Protein AF-A0A846WM26-F1 (afdb_monomer)

pLDDT: mean 88.82, std 15.79, range [27.58, 98.56]

Mean predicted aligned error: 6.06 Å

Radius of gyration: 17.39 Å; Cα contacts (8 Å, |Δi|>4): 386; chains: 1; bounding box: 52×31×55 Å

Structure (mmCIF, N/CA/C/O backbone):
data_AF-A0A846WM26-F1
#
_entry.id   AF-A0A846WM26-F1
#
loop_
_atom_site.group_PDB
_atom_site.id
_atom_site.type_symbol
_atom_site.label_atom_id
_atom_site.label_alt_id
_atom_site.label_comp_id
_atom_site.label_asym_id
_atom_site.label_entity_id
_atom_site.label_seq_id
_atom_site.pdbx_PDB_ins_code
_atom_site.Cartn_x
_atom_site.Cartn_y
_atom_site.Cartn_z
_atom_site.occupancy
_atom_site.B_iso_or_equiv
_atom_site.auth_seq_id
_atom_site.auth_comp_id
_atom_site.auth_asym_id
_atom_site.auth_atom_id
_atom_site.pdbx_PDB_model_num
ATOM 1 N N . MET A 1 1 ? -34.617 -12.279 -17.296 1.00 34.56 1 MET A N 1
ATOM 2 C CA . MET A 1 1 ? -33.389 -11.476 -17.121 1.00 34.56 1 MET A CA 1
ATOM 3 C C . MET A 1 1 ? -33.528 -10.726 -15.814 1.00 34.56 1 MET A C 1
ATOM 5 O O . MET A 1 1 ? -34.292 -9.775 -15.757 1.00 34.56 1 MET A O 1
ATOM 9 N N . VAL A 1 2 ? -32.910 -11.229 -14.747 1.00 28.08 2 VAL A N 1
ATOM 10 C CA . VAL A 1 2 ? -32.920 -10.557 -13.444 1.00 28.08 2 VAL A CA 1
ATOM 11 C C . VAL A 1 2 ? -31.657 -9.713 -13.385 1.00 28.08 2 VAL A C 1
ATOM 13 O O . VAL A 1 2 ? -30.551 -10.239 -13.462 1.00 28.08 2 VAL A O 1
ATOM 16 N N . ASN A 1 3 ? -31.856 -8.401 -13.355 1.00 35.12 3 ASN A N 1
ATOM 17 C CA . ASN A 1 3 ? -30.818 -7.406 -13.160 1.00 35.12 3 ASN A CA 1
ATOM 18 C C . ASN A 1 3 ? -30.493 -7.384 -11.658 1.00 35.12 3 ASN A C 1
ATOM 20 O O . ASN A 1 3 ? -31.300 -6.894 -10.869 1.00 35.12 3 ASN A O 1
ATOM 24 N N . CYS A 1 4 ? -29.370 -7.978 -11.255 1.00 29.06 4 CYS A N 1
ATOM 25 C CA . CYS A 1 4 ? -28.887 -7.888 -9.880 1.00 29.06 4 CYS A CA 1
ATOM 26 C C . CYS A 1 4 ? -28.028 -6.631 -9.757 1.00 29.06 4 CYS A C 1
ATOM 28 O O . CYS A 1 4 ? -26.892 -6.589 -10.227 1.00 29.06 4 CYS A O 1
ATOM 30 N N . GLY A 1 5 ? -28.612 -5.599 -9.145 1.00 32.34 5 GLY A N 1
ATOM 31 C CA . GLY A 1 5 ? -27.887 -4.426 -8.683 1.00 32.34 5 GLY A CA 1
ATOM 32 C C . GLY A 1 5 ? -26.794 -4.804 -7.684 1.00 32.34 5 GLY A C 1
ATOM 33 O O . GLY A 1 5 ? -26.874 -5.844 -7.033 1.00 32.34 5 GLY A O 1
ATOM 34 N N . HIS A 1 6 ? -25.789 -3.931 -7.602 1.00 42.94 6 HIS A N 1
ATOM 35 C CA . HIS A 1 6 ? -24.692 -3.906 -6.633 1.00 42.94 6 HIS A CA 1
ATOM 36 C C . HIS A 1 6 ? -25.183 -4.137 -5.191 1.00 42.94 6 HIS A C 1
ATOM 38 O O . HIS A 1 6 ? -25.412 -3.199 -4.429 1.00 42.94 6 HIS A O 1
ATOM 44 N N . ALA A 1 7 ? -25.346 -5.399 -4.811 1.00 33.66 7 ALA A N 1
ATOM 45 C CA . ALA A 1 7 ? -25.417 -5.811 -3.426 1.00 33.66 7 ALA A CA 1
ATOM 46 C C . ALA A 1 7 ? -23.979 -6.065 -2.979 1.00 33.66 7 ALA A C 1
ATOM 48 O O . ALA A 1 7 ? -23.325 -6.987 -3.459 1.00 33.66 7 ALA A O 1
ATOM 49 N N . CYS A 1 8 ? -23.499 -5.189 -2.101 1.00 31.92 8 CYS A N 1
ATOM 50 C CA . CYS A 1 8 ? -22.248 -5.316 -1.373 1.00 31.92 8 CYS A CA 1
ATOM 51 C C . CYS A 1 8 ? -22.164 -6.724 -0.757 1.00 31.92 8 CYS A C 1
ATOM 53 O O . CYS A 1 8 ? -22.947 -7.059 0.135 1.00 31.92 8 CYS A O 1
ATOM 55 N N . CYS A 1 9 ? -21.267 -7.563 -1.273 1.00 27.58 9 CYS A N 1
ATOM 56 C CA . CYS A 1 9 ? -20.913 -8.828 -0.645 1.00 27.58 9 CYS A CA 1
ATOM 57 C C . CYS A 1 9 ? -20.106 -8.500 0.622 1.00 27.58 9 CYS A C 1
ATOM 59 O O . CYS A 1 9 ? -19.028 -7.916 0.504 1.00 27.58 9 CYS A O 1
ATOM 61 N N . PRO A 1 10 ? -20.576 -8.844 1.834 1.00 33.75 10 PRO A N 1
ATOM 62 C CA . PRO A 1 10 ? -19.769 -8.673 3.033 1.00 33.75 10 PRO A CA 1
ATOM 63 C C . PRO A 1 10 ? -18.613 -9.682 2.980 1.00 33.75 10 PRO A C 1
ATOM 65 O O . PRO A 1 10 ? -18.834 -10.875 3.174 1.00 33.75 10 PRO A O 1
ATOM 68 N N . GLY A 1 11 ? -17.401 -9.216 2.663 1.00 43.31 11 GLY A N 1
ATOM 69 C CA . GLY A 1 11 ? -16.185 -10.043 2.690 1.00 43.31 11 GLY A CA 1
ATOM 70 C C . GLY A 1 11 ? -15.154 -9.778 1.590 1.00 43.31 11 GLY A C 1
ATOM 71 O O . GLY A 1 11 ? -14.054 -10.315 1.667 1.00 43.31 11 GLY A O 1
ATOM 72 N N . GLU A 1 12 ? -15.445 -8.956 0.579 1.00 45.66 12 GLU A N 1
ATOM 73 C CA . GLU A 1 12 ? -14.397 -8.479 -0.334 1.00 45.66 12 GLU A CA 1
ATOM 74 C C . GLU A 1 12 ? -13.862 -7.140 0.179 1.00 45.66 12 GLU A C 1
ATOM 76 O O . GLU A 1 12 ? -14.632 -6.224 0.467 1.00 45.66 12 GLU A O 1
ATOM 81 N N . ALA A 1 13 ? -12.540 -7.021 0.322 1.00 57.19 13 ALA A N 1
ATOM 82 C CA . ALA A 1 13 ? -11.915 -5.716 0.480 1.00 57.19 13 ALA A CA 1
ATOM 83 C C . ALA A 1 13 ? -12.335 -4.849 -0.713 1.00 57.19 13 ALA A C 1
ATOM 85 O O . ALA A 1 13 ? -12.033 -5.183 -1.862 1.00 57.19 13 ALA A O 1
ATOM 86 N N . GLU A 1 14 ? -13.046 -3.753 -0.452 1.00 75.38 14 GLU A N 1
ATOM 87 C CA . GLU A 1 14 ? -13.405 -2.810 -1.504 1.00 75.38 14 GLU A CA 1
ATOM 88 C C . GLU A 1 14 ? -12.106 -2.189 -2.017 1.00 75.38 14 GLU A C 1
ATOM 90 O O . GLU A 1 14 ? -11.404 -1.484 -1.289 1.00 75.38 14 GLU A O 1
ATOM 95 N N . SER A 1 15 ? -11.732 -2.527 -3.248 1.00 85.62 15 SER A N 1
ATOM 96 C CA . SER A 1 15 ? -10.510 -2.035 -3.868 1.00 85.62 15 SER A CA 1
ATOM 97 C C . SER A 1 15 ? -10.793 -1.516 -5.266 1.00 85.62 15 SER A C 1
ATOM 99 O O . SER A 1 15 ? -11.546 -2.108 -6.037 1.00 85.62 15 SER A O 1
ATOM 101 N N . ALA A 1 16 ? -10.170 -0.389 -5.581 1.00 92.81 16 ALA A N 1
ATOM 102 C CA . ALA A 1 16 ? -10.212 0.240 -6.885 1.00 92.81 16 ALA A CA 1
ATOM 103 C C . ALA A 1 16 ? -8.770 0.500 -7.314 1.00 92.81 16 ALA A C 1
ATOM 105 O O . ALA A 1 16 ? -8.127 1.430 -6.831 1.00 92.81 16 ALA A O 1
ATOM 106 N N . LEU A 1 17 ? -8.243 -0.356 -8.186 1.00 94.38 17 LEU A N 1
ATOM 107 C CA . LEU A 1 17 ? -6.946 -0.128 -8.815 1.00 94.38 17 LEU A CA 1
ATOM 108 C C . LEU A 1 17 ? -7.104 0.943 -9.891 1.00 94.38 17 LEU A C 1
ATOM 110 O O . LEU A 1 17 ? -8.002 0.856 -10.728 1.00 94.38 17 LEU A O 1
ATOM 114 N N . THR A 1 18 ? -6.218 1.930 -9.871 1.00 95.44 18 THR A N 1
ATOM 115 C CA . THR A 1 18 ? -6.140 2.947 -10.916 1.00 95.44 18 THR A CA 1
ATOM 116 C C . THR A 1 18 ? -5.054 2.525 -11.889 1.00 95.44 18 THR A C 1
ATOM 118 O O . THR A 1 18 ? -3.895 2.357 -11.500 1.00 95.44 18 THR A O 1
ATOM 121 N N . THR A 1 19 ? -5.421 2.358 -13.154 1.00 94.12 19 THR A N 1
ATOM 122 C CA . THR A 1 19 ? -4.522 1.906 -14.216 1.00 94.12 19 THR A CA 1
ATOM 123 C C . THR A 1 19 ? -4.421 2.929 -15.342 1.00 94.12 19 THR A C 1
ATOM 125 O O . THR A 1 19 ? -5.262 3.816 -15.495 1.00 94.12 19 THR A O 1
ATOM 128 N N . ALA A 1 20 ? -3.360 2.809 -16.131 1.00 92.25 20 ALA A N 1
ATOM 129 C CA . ALA A 1 20 ? -3.168 3.527 -17.381 1.00 92.25 20 ALA A CA 1
ATOM 130 C C . ALA A 1 20 ? -2.500 2.600 -18.404 1.00 92.25 20 ALA A C 1
ATOM 132 O O . ALA A 1 20 ? -1.970 1.551 -18.044 1.00 92.25 20 ALA A O 1
ATOM 133 N N . PHE A 1 21 ? -2.507 2.983 -19.678 1.00 89.56 21 PHE A N 1
ATOM 134 C CA . PHE A 1 21 ? -1.775 2.249 -20.708 1.00 89.56 21 PHE A CA 1
ATOM 135 C C . PHE A 1 21 ? -0.345 2.787 -20.820 1.00 89.56 21 PHE A C 1
ATOM 137 O O . PHE A 1 21 ? -0.149 3.985 -21.027 1.00 89.56 21 PHE A O 1
ATOM 144 N N . GLY A 1 22 ? 0.642 1.903 -20.663 1.00 81.88 22 GLY A N 1
ATOM 145 C CA . GLY A 1 22 ? 2.052 2.200 -20.912 1.00 81.88 22 GLY A CA 1
ATOM 146 C C . GLY A 1 22 ? 2.366 2.328 -22.405 1.00 81.88 22 GLY A C 1
ATOM 147 O O . GLY A 1 22 ? 1.532 2.031 -23.262 1.00 81.88 22 GLY A O 1
ATOM 148 N N . GLU A 1 23 ? 3.592 2.737 -22.740 1.00 81.44 23 GLU A N 1
ATOM 149 C CA . GLU A 1 23 ? 4.024 2.932 -24.139 1.00 81.44 23 GLU A CA 1
ATOM 150 C C . GLU A 1 23 ? 3.983 1.642 -24.978 1.00 81.44 23 GLU A C 1
ATOM 152 O O . GLU A 1 23 ? 3.777 1.677 -26.188 1.00 81.44 23 GLU A O 1
ATOM 157 N N . ASN A 1 24 ? 4.117 0.488 -24.326 1.00 79.19 24 ASN A N 1
ATOM 158 C CA . ASN A 1 24 ? 3.962 -0.843 -24.919 1.00 79.19 24 ASN A CA 1
ATOM 159 C C . ASN A 1 24 ? 2.493 -1.272 -25.119 1.00 79.19 24 ASN A C 1
ATOM 161 O O . ASN A 1 24 ? 2.245 -2.397 -25.553 1.00 79.19 24 ASN A O 1
ATOM 165 N N . GLY A 1 25 ? 1.522 -0.424 -24.769 1.00 84.69 25 GLY A N 1
ATOM 166 C CA . GLY A 1 25 ? 0.094 -0.729 -24.835 1.00 84.69 25 GLY A CA 1
ATOM 167 C C . GLY A 1 25 ? -0.408 -1.672 -23.737 1.00 84.69 25 GLY A C 1
ATOM 168 O O . GLY A 1 25 ? -1.558 -2.105 -23.802 1.00 84.69 25 GLY A O 1
ATOM 169 N N . LEU A 1 26 ? 0.415 -2.001 -22.734 1.00 84.25 26 LEU A N 1
ATOM 170 C CA . LEU A 1 26 ? -0.023 -2.789 -21.583 1.00 84.25 26 LEU A CA 1
ATOM 171 C C . LEU A 1 26 ? -0.720 -1.900 -20.556 1.00 84.25 26 LEU A C 1
ATOM 173 O O . LEU A 1 26 ? -0.301 -0.774 -20.298 1.00 84.25 26 LEU A O 1
ATOM 177 N N . GLU A 1 27 ? -1.772 -2.434 -19.945 1.00 89.00 27 GLU A N 1
ATOM 178 C CA . GLU A 1 27 ? -2.404 -1.823 -18.782 1.00 89.00 27 GLU A CA 1
ATOM 179 C C . GLU A 1 27 ? -1.507 -2.018 -17.550 1.00 89.00 27 GLU A C 1
ATOM 181 O O . GLU A 1 27 ? -1.189 -3.147 -17.168 1.00 89.00 27 GLU A O 1
ATOM 186 N N . VAL A 1 28 ? -1.097 -0.910 -16.937 1.00 88.94 28 VAL A N 1
ATOM 187 C CA . VAL A 1 28 ? -0.177 -0.861 -15.795 1.00 88.94 28 VAL A CA 1
ATOM 188 C C . VAL A 1 28 ? -0.797 -0.067 -14.646 1.00 88.94 28 VAL A C 1
ATOM 190 O O . VAL A 1 28 ? -1.572 0.863 -14.898 1.00 88.94 28 VAL A O 1
ATO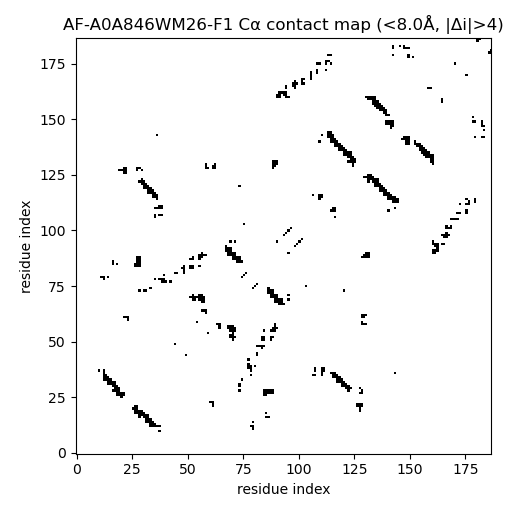M 193 N N . PRO A 1 29 ? -0.489 -0.391 -13.378 1.00 94.06 29 PRO A N 1
ATOM 194 C CA . PRO A 1 29 ? -0.975 0.403 -12.261 1.00 94.06 29 PRO A CA 1
ATOM 195 C C . PRO A 1 29 ? -0.319 1.783 -12.231 1.00 94.06 29 PRO A C 1
ATOM 197 O O . PRO A 1 29 ? 0.888 1.923 -12.419 1.00 94.06 29 PRO A O 1
ATOM 200 N N . VAL A 1 30 ? -1.116 2.790 -11.890 1.00 95.81 30 VAL A N 1
ATOM 201 C CA . VAL A 1 30 ? -0.648 4.116 -11.454 1.00 95.81 30 VAL A CA 1
ATOM 202 C C . VAL A 1 30 ? -0.996 4.387 -9.988 1.00 95.81 30 VAL A C 1
ATOM 204 O O . VAL A 1 30 ? -0.590 5.399 -9.426 1.00 95.81 30 VAL A O 1
ATOM 207 N N . GLY A 1 31 ? -1.729 3.475 -9.346 1.00 97.00 31 GLY A N 1
ATOM 208 C CA . GLY A 1 31 ? -2.131 3.601 -7.955 1.00 97.00 31 GLY A CA 1
ATOM 209 C C . GLY A 1 31 ? -3.413 2.843 -7.646 1.00 97.00 31 GLY A C 1
ATOM 210 O O . GLY A 1 31 ? -3.773 1.883 -8.329 1.00 97.00 31 GLY A O 1
ATOM 211 N N . GLY A 1 32 ? -4.126 3.299 -6.625 1.00 97.31 32 GLY A N 1
ATOM 212 C CA . GLY A 1 32 ? -5.458 2.807 -6.305 1.00 97.31 32 GLY A CA 1
ATOM 213 C C . GLY A 1 32 ? -5.892 3.143 -4.890 1.00 97.31 32 GLY A C 1
ATOM 214 O O . GLY A 1 32 ? -5.164 3.785 -4.132 1.00 97.31 32 GLY A O 1
ATOM 215 N N . LYS A 1 33 ? -7.070 2.642 -4.523 1.00 97.75 33 LYS A N 1
ATOM 216 C CA . LYS A 1 33 ? -7.631 2.700 -3.172 1.00 97.75 33 LYS A CA 1
ATOM 217 C C . LYS A 1 33 ? -7.995 1.308 -2.688 1.00 97.75 33 LYS A C 1
ATOM 219 O O . LYS A 1 33 ? -8.439 0.481 -3.483 1.00 97.75 33 LYS A O 1
ATOM 224 N N . VAL A 1 34 ? -7.835 1.061 -1.393 1.00 96.56 34 VAL A N 1
ATOM 225 C CA . VAL A 1 34 ? -8.258 -0.186 -0.751 1.00 96.56 34 VAL A CA 1
ATOM 226 C C . VAL A 1 34 ? -8.853 0.077 0.626 1.00 96.56 34 VAL A C 1
ATOM 228 O O . VAL A 1 34 ? -8.338 0.884 1.402 1.00 96.56 34 VAL A O 1
ATOM 231 N N . VAL A 1 35 ? -9.920 -0.652 0.938 1.00 96.62 35 VAL A N 1
ATOM 232 C CA . VAL A 1 35 ? -10.506 -0.761 2.270 1.00 96.62 35 VAL A CA 1
ATOM 233 C C . VAL A 1 35 ? -10.134 -2.114 2.867 1.00 96.62 35 VAL A C 1
ATOM 235 O O . VAL A 1 35 ? -10.579 -3.163 2.411 1.00 96.62 35 VAL A O 1
ATOM 238 N N . ILE A 1 36 ? -9.334 -2.092 3.925 1.00 96.19 36 ILE A N 1
ATOM 239 C CA . ILE A 1 36 ? -8.811 -3.271 4.610 1.00 96.19 36 ILE A CA 1
ATOM 240 C C . ILE A 1 36 ? -9.567 -3.441 5.930 1.00 96.19 36 ILE A C 1
ATOM 242 O O . ILE A 1 36 ? -9.244 -2.807 6.936 1.00 96.19 36 ILE A O 1
ATOM 246 N N . GLY A 1 37 ? -10.594 -4.290 5.917 1.00 93.75 37 GLY A N 1
ATOM 247 C CA . GLY A 1 37 ? -11.294 -4.764 7.121 1.00 93.75 37 GLY A CA 1
ATOM 248 C C . GLY A 1 37 ? -10.970 -6.216 7.488 1.00 93.75 37 GLY A C 1
ATOM 249 O O . GLY A 1 37 ? -11.220 -6.638 8.612 1.00 93.75 37 GLY A O 1
ATOM 250 N N . GLU A 1 38 ? -10.384 -6.969 6.558 1.00 89.81 38 GLU A N 1
ATOM 251 C CA . GLU A 1 38 ? -10.060 -8.388 6.696 1.00 89.81 38 GLU A CA 1
ATOM 252 C C . GLU A 1 38 ? -8.704 -8.690 6.037 1.00 89.81 38 GLU A C 1
ATOM 254 O O . GLU A 1 38 ? -8.219 -7.928 5.196 1.00 89.81 38 GLU A O 1
ATOM 259 N N . VAL A 1 39 ? -8.063 -9.786 6.457 1.00 92.62 39 VAL A N 1
ATOM 260 C CA . VAL A 1 39 ? -6.774 -10.251 5.931 1.00 92.62 39 VAL A CA 1
ATOM 261 C C . VAL A 1 39 ? -6.854 -11.744 5.629 1.00 92.62 39 VAL A C 1
ATOM 263 O O . VAL A 1 39 ? -7.134 -12.552 6.513 1.00 92.62 39 VAL A O 1
ATOM 266 N N . PHE A 1 40 ? -6.531 -12.122 4.395 1.00 90.31 40 PHE A N 1
ATOM 267 C CA . PHE A 1 40 ? -6.496 -13.511 3.950 1.00 90.31 40 PHE A CA 1
ATOM 268 C C . PHE A 1 40 ? -5.119 -14.136 4.225 1.00 90.31 40 PHE A C 1
ATOM 270 O O . PHE A 1 40 ? -4.156 -13.907 3.493 1.00 90.31 40 PHE A O 1
ATOM 277 N N . ASP A 1 41 ? -5.009 -14.944 5.284 1.00 79.88 41 ASP A N 1
ATOM 278 C CA . ASP A 1 41 ? -3.719 -15.502 5.729 1.00 79.88 41 ASP A CA 1
ATOM 279 C C . ASP A 1 41 ? -3.307 -16.814 5.029 1.00 79.88 41 ASP A C 1
ATOM 281 O O . ASP A 1 41 ? -2.136 -17.194 5.076 1.00 79.88 41 ASP A O 1
ATOM 285 N N . ARG A 1 42 ? -4.243 -17.543 4.405 1.00 79.00 42 ARG A N 1
ATOM 286 C CA . ARG A 1 42 ? -3.983 -18.873 3.817 1.00 79.00 42 ARG A CA 1
ATOM 287 C C . ARG A 1 42 ? -4.753 -19.094 2.521 1.00 79.00 42 ARG A C 1
ATOM 289 O O . ARG A 1 42 ? -5.716 -19.854 2.488 1.00 79.00 42 ARG A O 1
ATOM 296 N N . VAL A 1 43 ? -4.312 -18.424 1.463 1.00 86.88 43 VAL A N 1
ATOM 297 C CA . VAL A 1 43 ? -4.850 -18.618 0.113 1.00 86.88 43 VAL A CA 1
ATOM 298 C C . VAL A 1 43 ? -3.709 -18.967 -0.831 1.00 86.88 43 VAL A C 1
ATOM 300 O O . VAL A 1 43 ? -2.701 -18.257 -0.884 1.00 86.88 43 VAL A O 1
ATOM 303 N N . ASP A 1 44 ? -3.874 -20.065 -1.566 1.00 89.06 44 ASP A N 1
ATOM 304 C CA . ASP A 1 44 ? -2.916 -20.472 -2.584 1.00 89.06 44 ASP A CA 1
ATOM 305 C C . ASP A 1 44 ? -2.885 -19.447 -3.715 1.00 89.06 44 ASP A C 1
ATOM 307 O O . ASP A 1 44 ? -3.913 -19.005 -4.236 1.00 89.06 44 ASP A O 1
ATOM 311 N N . ARG A 1 45 ? -1.671 -19.059 -4.105 1.00 88.75 45 ARG A N 1
ATOM 312 C CA . ARG A 1 45 ? -1.474 -18.087 -5.174 1.00 88.75 45 ARG A CA 1
ATOM 313 C C . ARG A 1 45 ? -1.620 -18.785 -6.530 1.00 88.75 45 ARG A C 1
ATOM 315 O O . ARG A 1 45 ? -0.866 -19.721 -6.801 1.00 88.75 45 ARG A O 1
ATOM 322 N N . PRO A 1 46 ? -2.530 -18.335 -7.412 1.00 91.12 46 PRO A N 1
ATOM 323 C CA . PRO A 1 46 ? -2.691 -18.959 -8.718 1.00 91.12 46 PRO A CA 1
ATOM 324 C C . PRO A 1 46 ? -1.449 -18.731 -9.588 1.00 91.12 46 PRO A C 1
ATOM 326 O O . PRO A 1 46 ? -0.786 -17.697 -9.496 1.00 91.12 46 PRO A O 1
ATOM 329 N N . GLY A 1 47 ? -1.152 -19.672 -10.489 1.00 93.00 47 GLY A N 1
ATOM 330 C CA . GLY A 1 47 ? 0.023 -19.588 -11.369 1.00 93.00 47 GLY A CA 1
ATOM 331 C C . GLY A 1 47 ? 0.064 -18.319 -12.233 1.00 93.00 47 GLY A C 1
ATOM 332 O O . GLY A 1 47 ? 1.142 -17.786 -12.483 1.00 93.00 47 GLY A O 1
ATOM 333 N N . ALA A 1 48 ? -1.102 -17.787 -12.616 1.00 90.62 48 ALA A N 1
ATOM 334 C CA . ALA A 1 48 ? -1.215 -16.520 -13.341 1.00 90.62 48 ALA A CA 1
ATOM 335 C C . ALA A 1 48 ? -0.686 -15.319 -12.533 1.00 90.62 48 ALA A C 1
ATOM 337 O O . ALA A 1 48 ? -0.037 -14.442 -13.094 1.00 90.62 48 ALA A O 1
ATOM 338 N N . GLU A 1 49 ? -0.894 -15.304 -11.215 1.00 91.88 49 GLU A N 1
ATOM 339 C CA . GLU A 1 49 ? -0.372 -14.254 -10.334 1.00 91.88 49 GLU A CA 1
ATOM 340 C C . GLU A 1 49 ? 1.157 -14.341 -10.229 1.00 91.88 49 GLU A C 1
ATOM 342 O O . GLU A 1 49 ? 1.855 -13.334 -10.317 1.00 91.88 49 GLU A O 1
ATOM 347 N N . VAL A 1 50 ? 1.696 -15.561 -10.117 1.00 93.50 50 VAL A N 1
ATOM 348 C CA . VAL A 1 50 ? 3.150 -15.792 -10.114 1.00 93.50 50 VAL A CA 1
ATOM 349 C C . VAL A 1 50 ? 3.778 -15.339 -11.436 1.00 93.50 50 VAL A C 1
ATOM 351 O O . VAL A 1 50 ? 4.856 -14.742 -11.437 1.00 93.50 50 VAL A O 1
ATOM 354 N N . ALA A 1 51 ? 3.109 -15.590 -12.564 1.00 92.19 51 ALA A N 1
ATOM 355 C CA . ALA A 1 51 ? 3.546 -15.108 -13.870 1.00 92.19 51 ALA A CA 1
ATOM 356 C C . ALA A 1 51 ? 3.513 -13.572 -13.955 1.00 92.19 51 ALA A C 1
ATOM 358 O O . ALA A 1 51 ? 4.484 -12.978 -14.422 1.00 92.19 51 ALA A O 1
ATOM 359 N N . ALA A 1 52 ? 2.457 -12.929 -13.443 1.00 91.38 52 ALA A N 1
ATOM 360 C CA . ALA A 1 52 ? 2.343 -11.471 -13.405 1.00 91.38 52 ALA A CA 1
ATOM 361 C C . ALA A 1 52 ? 3.472 -10.821 -12.587 1.00 91.38 52 ALA A C 1
ATOM 363 O O . ALA A 1 52 ? 4.068 -9.844 -13.037 1.00 91.38 52 ALA A O 1
ATOM 364 N N . GLN A 1 53 ? 3.839 -11.402 -11.440 1.00 93.00 53 GLN A N 1
ATOM 365 C CA . GLN A 1 53 ? 4.985 -10.927 -10.659 1.00 93.00 53 GLN A CA 1
ATOM 366 C C . GLN A 1 53 ? 6.302 -11.019 -11.434 1.00 93.00 53 GLN A C 1
ATOM 368 O O . GLN A 1 53 ? 7.092 -10.080 -11.429 1.00 93.00 53 GLN A O 1
ATOM 373 N N . ARG A 1 54 ? 6.560 -12.142 -12.116 1.00 91.56 54 ARG A N 1
ATOM 374 C CA . ARG A 1 54 ? 7.784 -12.296 -12.922 1.00 91.56 54 ARG A CA 1
ATOM 375 C C . ARG A 1 54 ? 7.840 -11.272 -14.048 1.00 91.56 54 ARG A C 1
ATOM 377 O O . ARG A 1 54 ? 8.877 -10.666 -14.276 1.00 91.56 54 ARG A O 1
ATOM 384 N N . TRP A 1 55 ? 6.714 -11.054 -14.717 1.00 89.06 55 TRP A N 1
ATOM 385 C CA . TRP A 1 55 ? 6.629 -10.102 -15.815 1.00 89.06 55 TRP A CA 1
ATOM 386 C C . TRP A 1 55 ? 6.848 -8.660 -15.334 1.00 89.06 55 TRP A C 1
ATOM 388 O O . TRP A 1 55 ? 7.605 -7.917 -15.956 1.00 89.06 55 TRP A O 1
ATOM 398 N N . ALA A 1 56 ? 6.246 -8.271 -14.205 1.00 90.38 56 ALA A N 1
ATOM 399 C CA . ALA A 1 56 ? 6.484 -6.962 -13.599 1.00 90.38 56 ALA A CA 1
ATOM 400 C C . ALA A 1 56 ? 7.948 -6.774 -13.162 1.00 90.38 56 ALA A C 1
ATOM 402 O O . ALA A 1 56 ? 8.503 -5.705 -13.390 1.00 90.38 56 ALA A O 1
ATOM 403 N N . ALA A 1 57 ? 8.594 -7.815 -12.620 1.00 90.31 57 ALA A N 1
ATOM 404 C CA . ALA A 1 57 ? 10.022 -7.782 -12.282 1.00 90.31 57 ALA A CA 1
ATOM 405 C C . ALA A 1 57 ? 10.912 -7.539 -13.512 1.00 90.31 57 ALA A C 1
ATOM 407 O O . ALA A 1 57 ? 11.909 -6.836 -13.432 1.00 90.31 57 ALA A O 1
ATOM 408 N N . TRP A 1 58 ? 10.538 -8.096 -14.666 1.00 85.94 58 TRP A N 1
ATOM 409 C CA . TRP A 1 58 ? 11.252 -7.912 -15.935 1.00 85.94 58 TRP A CA 1
ATOM 410 C C . TRP A 1 58 ? 10.826 -6.658 -16.695 1.00 85.94 58 TRP A C 1
ATOM 412 O O . TRP A 1 58 ? 11.015 -6.560 -17.908 1.00 85.94 58 TRP A O 1
ATOM 422 N N . GLY A 1 59 ? 10.221 -5.699 -15.995 1.00 76.44 59 GLY A N 1
ATOM 423 C CA . GLY A 1 59 ? 10.021 -4.368 -16.532 1.00 76.44 59 GLY A CA 1
ATOM 424 C C . GLY A 1 59 ? 9.029 -4.265 -17.679 1.00 76.44 59 GLY A C 1
ATOM 425 O O . GLY A 1 59 ? 9.014 -3.264 -18.391 1.00 76.44 59 GLY A O 1
ATOM 426 N N . GLN A 1 60 ? 8.232 -5.313 -17.899 1.00 76.75 60 GLN A N 1
ATOM 427 C CA . GLN A 1 60 ? 7.136 -5.334 -18.865 1.00 76.75 60 GLN A CA 1
ATOM 428 C C . GLN A 1 60 ? 7.529 -4.929 -20.303 1.00 76.75 60 GLN A C 1
ATOM 430 O O . GLN A 1 60 ? 6.664 -4.611 -21.114 1.00 76.75 60 GLN A O 1
ATOM 435 N N . GLY A 1 61 ? 8.822 -4.984 -20.642 1.00 70.94 61 GLY A N 1
ATOM 436 C CA . GLY A 1 61 ? 9.358 -4.558 -21.937 1.00 70.94 61 GLY A CA 1
ATOM 437 C C . GLY A 1 61 ? 9.463 -3.040 -22.144 1.00 70.94 61 GLY A C 1
ATOM 438 O O . GLY A 1 61 ? 9.652 -2.627 -23.283 1.00 70.94 61 GLY A O 1
ATOM 439 N N . VAL A 1 62 ? 9.329 -2.220 -21.092 1.00 72.69 62 VAL A N 1
ATOM 440 C CA . VAL A 1 62 ? 9.368 -0.739 -21.169 1.00 72.69 62 VAL A CA 1
ATOM 441 C C . VAL A 1 62 ? 10.481 -0.086 -20.352 1.00 72.69 62 VAL A C 1
ATOM 443 O O . VAL A 1 62 ? 10.898 1.019 -20.685 1.00 72.69 62 VAL A O 1
ATOM 446 N N . GLN A 1 63 ? 11.012 -0.763 -19.331 1.00 75.19 63 GLN A N 1
ATOM 447 C CA . GLN A 1 63 ? 12.107 -0.239 -18.504 1.00 75.19 63 GLN A CA 1
ATOM 448 C C . GLN A 1 63 ? 13.411 -1.022 -18.669 1.00 75.19 63 GLN A C 1
ATOM 450 O O . GLN A 1 63 ? 13.428 -2.187 -19.070 1.00 75.19 63 GLN A O 1
ATOM 455 N N . GLU A 1 64 ? 14.497 -0.386 -18.233 1.00 79.00 64 GLU A N 1
ATOM 456 C CA . GLU A 1 64 ? 15.702 -1.086 -17.801 1.00 79.00 64 GLU A CA 1
ATOM 457 C C . GLU A 1 64 ? 15.362 -2.012 -16.620 1.00 79.00 64 GLU A C 1
ATOM 459 O O . GLU A 1 64 ? 14.631 -1.636 -15.699 1.00 79.00 64 GLU A O 1
ATOM 464 N N . VAL A 1 65 ? 15.841 -3.253 -16.679 1.00 82.75 65 VAL A N 1
ATOM 465 C CA . VAL A 1 65 ? 15.613 -4.255 -15.635 1.00 82.75 65 VAL A CA 1
ATOM 466 C C . VAL A 1 65 ? 16.804 -4.233 -14.696 1.00 82.75 65 VAL A C 1
ATOM 468 O O . VAL A 1 65 ? 17.929 -4.491 -15.121 1.00 82.75 65 VAL A O 1
ATOM 471 N N . PHE A 1 66 ? 16.552 -3.951 -13.422 1.00 85.19 66 PHE A N 1
ATOM 472 C CA . PHE A 1 66 ? 17.573 -4.084 -12.393 1.00 85.19 66 PHE A CA 1
ATOM 473 C C . PHE A 1 66 ? 17.567 -5.515 -11.859 1.00 85.19 66 PHE A C 1
ATOM 475 O O . PHE A 1 66 ? 16.506 -6.076 -11.599 1.00 85.19 66 PHE A O 1
ATOM 482 N N . ASP A 1 67 ? 18.743 -6.097 -11.613 1.00 87.06 67 ASP A N 1
ATOM 483 C CA . ASP A 1 67 ? 18.855 -7.454 -11.047 1.00 87.06 67 ASP A CA 1
ATOM 484 C C . ASP A 1 67 ? 18.177 -7.592 -9.671 1.00 87.06 67 ASP A C 1
ATOM 486 O O . ASP A 1 67 ? 17.880 -8.697 -9.214 1.00 87.06 67 ASP A O 1
ATOM 490 N N . THR A 1 68 ? 17.939 -6.466 -8.991 1.00 90.38 68 THR A N 1
ATOM 491 C CA . THR A 1 68 ? 17.239 -6.409 -7.707 1.00 90.38 68 THR A CA 1
ATOM 492 C C . THR A 1 68 ? 15.723 -6.288 -7.843 1.00 90.38 68 THR A C 1
ATOM 494 O O . THR A 1 68 ? 15.044 -6.400 -6.822 1.00 90.38 68 THR A O 1
ATOM 497 N N . ASP A 1 69 ? 15.178 -6.065 -9.042 1.00 93.38 69 ASP A N 1
ATOM 498 C CA . ASP A 1 69 ? 13.746 -5.838 -9.226 1.00 93.38 69 ASP A CA 1
ATOM 499 C C . ASP A 1 69 ? 12.911 -7.090 -8.941 1.00 93.38 69 ASP A C 1
ATOM 501 O O . ASP A 1 69 ? 13.243 -8.229 -9.278 1.00 93.38 69 ASP A O 1
ATOM 505 N N . GLN A 1 70 ? 11.760 -6.849 -8.325 1.00 94.81 70 GLN A N 1
ATOM 506 C CA . GLN A 1 70 ? 10.715 -7.825 -8.071 1.00 94.81 70 GLN A CA 1
ATOM 507 C C . GLN A 1 70 ? 9.373 -7.277 -8.557 1.00 94.81 70 GLN A C 1
ATOM 509 O O . GLN A 1 70 ? 9.126 -6.074 -8.526 1.00 94.81 70 GLN A O 1
ATOM 514 N N . GLY A 1 71 ? 8.468 -8.169 -8.964 1.00 94.56 71 GLY A N 1
ATOM 515 C CA . GLY A 1 71 ? 7.067 -7.816 -9.172 1.00 94.56 71 GLY A CA 1
ATOM 516 C C . GLY A 1 71 ? 6.371 -7.730 -7.829 1.00 94.56 71 GLY A C 1
ATOM 517 O O . GLY A 1 71 ? 5.949 -8.758 -7.281 1.00 94.56 71 GLY A O 1
ATOM 518 N N . GLY A 1 72 ? 6.324 -6.515 -7.297 1.00 95.62 72 GLY A N 1
ATOM 519 C CA . GLY A 1 72 ? 5.647 -6.191 -6.055 1.00 95.62 72 GLY A CA 1
ATOM 520 C C . GLY A 1 72 ? 4.202 -5.776 -6.305 1.00 95.62 72 GLY A C 1
ATOM 521 O O . GLY A 1 72 ? 3.846 -5.293 -7.382 1.00 95.62 72 GLY A O 1
ATOM 522 N N . HIS A 1 73 ? 3.369 -5.979 -5.293 1.00 97.06 73 HIS A N 1
ATOM 523 C CA . HIS A 1 73 ? 1.957 -5.624 -5.333 1.00 97.06 73 HIS A CA 1
ATOM 524 C C . HIS A 1 73 ? 1.732 -4.132 -5.060 1.00 97.06 73 HIS A C 1
ATOM 526 O O . HIS A 1 73 ? 2.458 -3.568 -4.247 1.00 97.06 73 HIS A O 1
ATOM 532 N N . VAL A 1 74 ? 0.701 -3.514 -5.657 1.00 97.38 74 VAL A N 1
ATOM 533 C CA . VAL A 1 74 ? 0.166 -2.219 -5.168 1.00 97.38 74 VAL A CA 1
ATOM 534 C C . VAL A 1 74 ? -0.578 -2.436 -3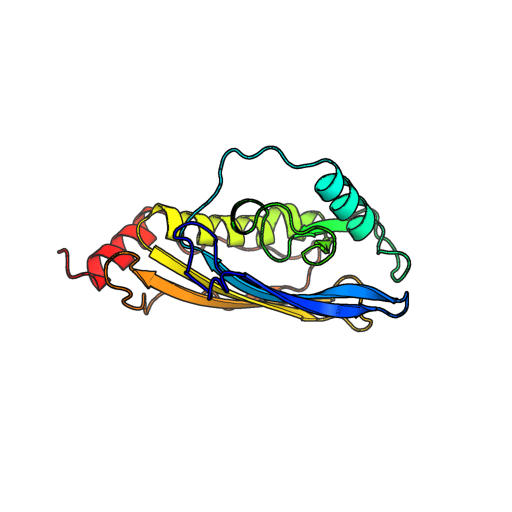.857 1.00 97.38 74 VAL A C 1
ATOM 536 O O . VAL A 1 74 ? -0.363 -1.733 -2.882 1.00 97.38 74 VAL A O 1
ATOM 539 N N . PHE A 1 75 ? -1.427 -3.456 -3.808 1.00 97.38 75 PHE A N 1
ATOM 540 C CA . PHE A 1 75 ? -2.021 -3.938 -2.572 1.00 97.38 75 PHE A CA 1
ATOM 541 C C . PHE A 1 75 ? -1.695 -5.407 -2.419 1.00 97.38 75 PHE A C 1
ATOM 543 O O . PHE A 1 75 ? -2.015 -6.215 -3.296 1.00 97.38 75 PHE A O 1
ATOM 550 N N . GLY A 1 76 ? -1.051 -5.756 -1.313 1.00 95.56 76 GLY A N 1
ATOM 551 C CA . GLY A 1 76 ? -0.605 -7.104 -1.034 1.00 95.56 76 GLY A CA 1
ATOM 552 C C . GLY A 1 76 ? -1.720 -8.119 -1.241 1.00 95.56 76 GLY A C 1
ATOM 553 O O . GLY A 1 76 ? -2.866 -7.908 -0.847 1.00 95.56 76 GLY A O 1
ATOM 554 N N . PHE A 1 77 ? -1.361 -9.264 -1.819 1.00 93.94 77 PHE A N 1
ATOM 555 C CA . PHE A 1 77 ? -2.275 -10.373 -2.117 1.00 93.94 77 PHE A CA 1
ATOM 556 C C . PHE A 1 77 ? -3.228 -10.737 -0.961 1.00 93.94 77 PHE A C 1
ATOM 558 O O . PHE A 1 77 ? -4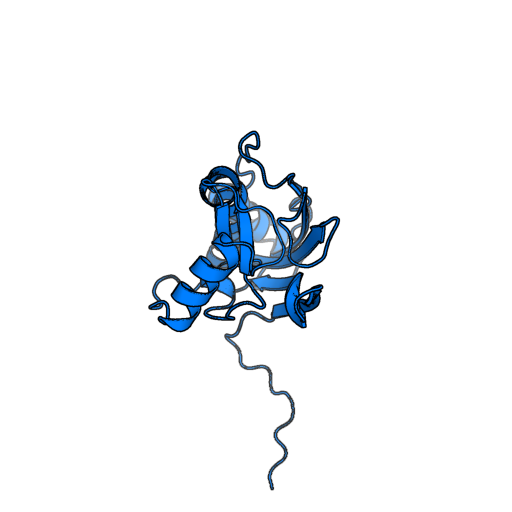.365 -11.127 -1.181 1.00 93.94 77 PHE A O 1
ATOM 565 N N . ARG A 1 78 ? -2.789 -10.576 0.291 1.00 93.81 78 ARG A N 1
ATOM 566 C CA . ARG A 1 78 ? -3.600 -10.841 1.491 1.00 93.81 78 ARG A CA 1
ATOM 567 C C . ARG A 1 78 ? -4.789 -9.886 1.690 1.00 93.81 78 ARG A C 1
ATOM 569 O O . ARG A 1 78 ? -5.593 -10.136 2.578 1.00 93.81 78 ARG A O 1
ATOM 576 N N . PHE A 1 79 ? -4.862 -8.789 0.939 1.00 94.88 79 PHE A N 1
ATOM 577 C CA . PHE A 1 79 ? -5.943 -7.804 1.008 1.00 94.88 79 PHE A CA 1
ATOM 578 C C . PHE A 1 79 ? -6.907 -7.949 -0.166 1.00 94.88 79 PHE A C 1
ATOM 580 O O . PHE A 1 79 ? -8.111 -7.917 0.035 1.00 94.88 79 PHE A O 1
ATOM 587 N N . VAL A 1 80 ? -6.385 -8.140 -1.381 1.00 93.19 80 VAL A N 1
ATOM 588 C CA . VAL A 1 80 ? -7.179 -8.085 -2.627 1.00 93.19 80 VAL A CA 1
ATOM 589 C C . VAL A 1 80 ? -7.116 -9.367 -3.466 1.00 93.19 80 VAL A C 1
ATOM 591 O O . VAL A 1 80 ? -7.668 -9.417 -4.564 1.00 93.19 80 VAL A O 1
ATOM 594 N N . LEU A 1 81 ? -6.448 -10.413 -2.966 1.00 92.38 81 LEU A N 1
ATOM 595 C CA . LEU A 1 81 ? -6.192 -11.675 -3.668 1.00 92.38 81 LEU A CA 1
ATOM 596 C C . LEU A 1 81 ? -5.503 -11.459 -5.030 1.00 92.38 81 LEU A C 1
ATOM 598 O O . LEU A 1 81 ? -4.740 -10.508 -5.208 1.00 92.38 81 LEU A O 1
ATOM 602 N N . ALA A 1 82 ? -5.689 -12.392 -5.967 1.00 91.19 82 ALA A N 1
ATOM 603 C CA . ALA A 1 82 ? -5.073 -12.323 -7.285 1.00 91.19 82 ALA A CA 1
ATOM 604 C C . ALA A 1 82 ? -5.762 -11.260 -8.141 1.00 91.19 82 ALA A C 1
ATOM 606 O O . ALA A 1 82 ? -6.963 -11.331 -8.394 1.00 91.19 82 ALA A O 1
ATOM 607 N N . GLN A 1 83 ? -4.973 -10.310 -8.625 1.00 91.56 83 GLN A N 1
ATOM 608 C CA . GLN A 1 83 ? -5.444 -9.215 -9.472 1.00 91.56 83 GLN A CA 1
ATOM 609 C C . GLN A 1 83 ? -4.666 -9.154 -10.795 1.00 91.56 83 GLN A C 1
ATOM 611 O O . GLN A 1 83 ? -5.041 -8.400 -11.688 1.00 91.56 83 GLN A O 1
ATOM 616 N N . GLY A 1 84 ? -3.610 -9.962 -10.959 1.00 91.06 84 GLY A N 1
ATOM 617 C CA . GLY A 1 84 ? -2.781 -9.961 -12.160 1.00 91.06 84 GLY A CA 1
ATOM 618 C C . GLY A 1 84 ? -1.978 -8.669 -12.319 1.00 91.06 84 GLY A C 1
ATOM 619 O O . GLY A 1 84 ? -1.706 -7.961 -11.351 1.00 91.06 84 GLY A O 1
ATOM 620 N N . LEU A 1 85 ? -1.590 -8.353 -13.559 1.00 89.62 85 LEU A N 1
ATOM 621 C CA . LEU A 1 85 ? -0.674 -7.244 -13.861 1.00 89.62 85 LEU A CA 1
ATOM 622 C C . LEU A 1 85 ? -1.176 -5.866 -13.411 1.00 89.62 85 LEU A C 1
ATOM 624 O O . LEU A 1 85 ? -0.359 -5.037 -13.027 1.00 89.62 85 LEU A O 1
ATOM 628 N N . ARG A 1 86 ? -2.496 -5.639 -13.359 1.00 92.06 86 ARG A N 1
ATOM 629 C CA . ARG A 1 86 ? -3.072 -4.366 -12.889 1.00 92.06 86 ARG A CA 1
ATOM 630 C C . ARG A 1 86 ? -2.761 -4.032 -11.425 1.00 92.06 86 ARG A C 1
ATOM 632 O O . ARG A 1 86 ? -2.977 -2.903 -11.013 1.00 92.06 86 ARG A O 1
ATOM 639 N N . ASN A 1 87 ? -2.288 -4.999 -10.637 1.00 95.00 87 ASN A N 1
ATOM 640 C CA . ASN A 1 87 ? -1.867 -4.813 -9.245 1.00 95.00 87 ASN A CA 1
ATOM 641 C C . ASN A 1 87 ? -0.361 -5.052 -9.064 1.00 95.00 87 ASN A C 1
ATOM 643 O O . ASN A 1 87 ? 0.082 -5.310 -7.950 1.00 95.00 87 ASN A O 1
ATOM 647 N N . MET A 1 88 ? 0.422 -5.035 -10.143 1.00 94.31 88 MET A N 1
ATOM 648 C CA . MET A 1 88 ? 1.845 -5.360 -10.107 1.00 94.31 88 MET A CA 1
ATOM 649 C C . MET A 1 88 ? 2.673 -4.230 -10.688 1.00 94.31 88 MET A C 1
ATOM 651 O O . MET A 1 88 ? 2.395 -3.748 -11.784 1.00 94.31 88 MET A O 1
ATOM 655 N N . PHE A 1 89 ? 3.747 -3.874 -9.999 1.00 94.56 89 PHE A N 1
ATOM 656 C CA . PHE A 1 89 ? 4.740 -2.945 -10.518 1.00 94.56 89 PHE A CA 1
ATOM 657 C C . PHE A 1 89 ? 6.153 -3.396 -10.158 1.00 94.56 89 PHE A C 1
ATOM 659 O O . PHE A 1 89 ? 6.350 -4.198 -9.240 1.00 94.56 89 PHE A O 1
ATOM 666 N N . ALA A 1 90 ? 7.139 -2.896 -10.901 1.00 94.62 90 ALA A N 1
ATOM 667 C CA . ALA A 1 90 ? 8.540 -3.133 -10.589 1.00 94.62 90 ALA A CA 1
ATOM 668 C C . ALA A 1 90 ? 8.904 -2.439 -9.266 1.00 94.62 90 ALA A C 1
ATOM 670 O O . ALA A 1 90 ? 8.789 -1.216 -9.123 1.00 94.62 90 ALA A O 1
ATOM 671 N N . GLN A 1 91 ? 9.334 -3.230 -8.290 1.00 95.56 91 GLN A N 1
ATOM 672 C CA . GLN A 1 91 ? 9.795 -2.769 -6.989 1.00 95.56 91 GLN A CA 1
ATOM 673 C C . GLN A 1 91 ? 11.232 -3.200 -6.751 1.00 95.56 91 GLN A C 1
ATOM 675 O O . GLN A 1 91 ? 11.597 -4.331 -7.066 1.00 95.56 91 GLN A O 1
ATOM 680 N N . ASP A 1 92 ? 12.010 -2.345 -6.093 1.00 96.50 92 ASP A N 1
ATOM 681 C CA . ASP A 1 92 ? 13.286 -2.779 -5.537 1.00 96.50 92 ASP A CA 1
ATOM 682 C C . ASP A 1 92 ? 13.079 -3.968 -4.593 1.00 96.50 92 ASP A C 1
ATOM 684 O O . ASP A 1 92 ? 12.210 -3.930 -3.719 1.00 96.50 92 ASP A O 1
ATOM 688 N N . GLY A 1 93 ? 13.909 -4.999 -4.704 1.00 96.19 93 GLY A N 1
ATOM 689 C CA . GLY A 1 93 ? 13.805 -6.179 -3.854 1.00 96.19 93 GLY A CA 1
ATOM 690 C C . GLY A 1 93 ? 13.982 -5.877 -2.365 1.00 96.19 93 GLY A C 1
ATOM 691 O O . GLY A 1 93 ? 13.292 -6.487 -1.546 1.00 96.19 93 GLY A O 1
ATOM 692 N N . HIS A 1 94 ? 14.848 -4.924 -1.989 1.00 96.81 94 HIS A N 1
ATOM 693 C CA . HIS A 1 94 ? 14.938 -4.497 -0.592 1.00 96.81 94 HIS A CA 1
ATOM 694 C C . HIS A 1 94 ? 13.658 -3.759 -0.202 1.00 96.81 94 HIS A C 1
ATOM 696 O O . HIS A 1 94 ? 12.978 -4.190 0.723 1.00 96.81 94 HIS A O 1
ATOM 702 N N . PHE A 1 95 ? 13.272 -2.724 -0.955 1.00 97.62 95 PHE A N 1
ATOM 703 C CA . PHE A 1 95 ? 12.057 -1.946 -0.689 1.00 97.62 95 PHE A CA 1
ATOM 704 C C . PHE A 1 95 ? 10.808 -2.825 -0.493 1.00 97.62 95 PHE A C 1
ATOM 706 O O . PHE A 1 95 ? 10.106 -2.688 0.514 1.00 97.62 95 PHE A O 1
ATOM 713 N N . ASN A 1 96 ? 10.570 -3.763 -1.412 1.00 97.44 96 ASN A N 1
ATOM 714 C CA . ASN A 1 96 ? 9.442 -4.690 -1.376 1.00 97.44 96 ASN A CA 1
ATOM 715 C C . ASN A 1 96 ? 9.454 -5.541 -0.098 1.00 97.44 96 ASN A C 1
ATOM 717 O O . ASN A 1 96 ? 8.459 -5.644 0.621 1.00 97.44 96 ASN A O 1
ATOM 721 N N . MET A 1 97 ? 10.604 -6.141 0.216 1.00 96.38 97 MET A N 1
ATOM 722 C CA . MET A 1 97 ? 10.711 -7.145 1.275 1.00 96.38 97 MET A CA 1
ATOM 723 C C . MET A 1 97 ? 10.865 -6.559 2.679 1.00 96.38 97 MET A C 1
ATOM 725 O O . MET A 1 97 ? 10.562 -7.263 3.652 1.00 96.38 97 MET A O 1
ATOM 729 N N . THR A 1 98 ? 11.320 -5.309 2.801 1.00 96.00 98 THR A N 1
ATOM 730 C CA . THR A 1 98 ? 11.496 -4.616 4.080 1.00 96.00 98 THR A CA 1
ATOM 731 C C . THR A 1 98 ? 10.483 -3.481 4.249 1.00 96.00 98 THR A C 1
ATOM 733 O O . THR A 1 98 ? 9.420 -3.768 4.808 1.00 96.00 98 THR A O 1
ATOM 736 N N . PRO A 1 99 ? 10.710 -2.219 3.833 1.00 97.56 99 PRO A N 1
ATOM 737 C CA . PRO A 1 99 ? 9.843 -1.131 4.248 1.00 97.56 99 PRO A CA 1
ATOM 738 C C . PRO A 1 99 ? 8.398 -1.277 3.772 1.00 97.56 99 PRO A C 1
ATOM 740 O O . PRO A 1 99 ? 7.485 -1.051 4.567 1.00 97.56 99 PRO A O 1
ATOM 743 N N . TYR A 1 100 ? 8.184 -1.708 2.528 1.00 97.94 100 TYR A N 1
ATOM 744 C CA . TYR A 1 100 ? 6.845 -1.853 1.970 1.00 97.94 100 TYR A CA 1
ATOM 745 C C . TYR A 1 100 ? 6.063 -2.958 2.686 1.00 97.94 100 TYR A C 1
ATOM 747 O O . TYR A 1 100 ? 4.998 -2.714 3.254 1.00 97.94 100 TYR A O 1
ATOM 755 N N . ARG A 1 101 ? 6.657 -4.153 2.803 1.00 97.19 101 ARG A N 1
ATOM 756 C CA . ARG A 1 101 ? 6.079 -5.266 3.566 1.00 97.19 101 ARG A CA 1
ATOM 757 C C . ARG A 1 101 ? 5.794 -4.908 5.027 1.00 97.19 101 ARG A C 1
ATOM 759 O O . ARG A 1 101 ? 4.780 -5.351 5.566 1.00 97.19 101 ARG A O 1
ATOM 766 N N . VAL A 1 102 ? 6.687 -4.181 5.704 1.00 97.75 102 VAL A N 1
ATOM 767 C CA . VAL A 1 102 ? 6.500 -3.807 7.119 1.00 97.75 102 VAL A CA 1
ATOM 768 C C . VAL A 1 102 ? 5.328 -2.838 7.278 1.00 97.75 102 VAL A C 1
ATOM 770 O O . VAL A 1 102 ? 4.542 -3.012 8.208 1.00 97.75 102 VAL A O 1
ATOM 773 N N . MET A 1 103 ? 5.171 -1.882 6.362 1.00 97.94 103 MET A N 1
ATOM 774 C CA . MET A 1 103 ? 4.009 -0.994 6.319 1.00 97.94 103 MET A CA 1
ATOM 775 C C . MET A 1 103 ? 2.707 -1.777 6.091 1.00 97.94 103 MET A C 1
ATOM 777 O O . MET A 1 103 ? 1.761 -1.623 6.857 1.00 97.94 103 MET A O 1
ATOM 781 N N . GLU A 1 104 ? 2.662 -2.690 5.119 1.00 97.81 104 GLU A N 1
ATOM 782 C CA . GLU A 1 104 ? 1.469 -3.521 4.902 1.00 97.81 104 GLU A CA 1
ATOM 783 C C . GLU A 1 104 ? 1.138 -4.410 6.109 1.00 97.81 104 GLU A C 1
ATOM 785 O O . GLU A 1 104 ? -0.026 -4.615 6.452 1.00 97.81 104 GLU A O 1
ATOM 790 N N . ASN A 1 105 ? 2.157 -4.951 6.785 1.00 97.62 105 ASN A N 1
ATOM 791 C CA . ASN A 1 105 ? 1.956 -5.709 8.021 1.00 97.62 105 ASN A CA 1
ATOM 792 C C . ASN A 1 105 ? 1.315 -4.848 9.118 1.00 97.62 105 ASN A C 1
ATOM 794 O O . ASN A 1 105 ? 0.567 -5.376 9.940 1.00 97.62 105 ASN A O 1
ATOM 798 N N . GLU A 1 106 ? 1.616 -3.549 9.150 1.00 97.56 106 GLU A N 1
ATOM 799 C CA . GLU A 1 106 ? 0.979 -2.615 10.069 1.00 97.56 106 GLU A CA 1
ATOM 800 C C . GLU A 1 106 ? -0.514 -2.475 9.771 1.00 97.56 106 GLU A C 1
ATOM 802 O O . GLU A 1 106 ? -1.320 -2.678 10.678 1.00 97.56 106 GLU A O 1
ATOM 807 N N . TRP A 1 107 ? -0.899 -2.258 8.511 1.00 97.88 107 TRP A N 1
ATOM 808 C CA . TRP A 1 107 ? -2.312 -2.193 8.108 1.00 97.88 107 TRP A CA 1
ATOM 809 C C . TRP A 1 107 ? -3.071 -3.487 8.403 1.00 97.88 107 TRP A C 1
ATOM 811 O O . TRP A 1 107 ? -4.180 -3.454 8.937 1.00 97.88 107 TRP A O 1
ATOM 821 N N . ALA A 1 108 ? -2.449 -4.634 8.123 1.00 97.38 108 ALA A N 1
ATOM 822 C CA . ALA A 1 108 ? -3.019 -5.943 8.426 1.00 97.38 108 ALA A CA 1
ATOM 823 C C . ALA A 1 108 ? -3.318 -6.107 9.925 1.00 97.38 108 ALA A C 1
ATOM 825 O O . ALA A 1 108 ? -4.319 -6.709 10.308 1.00 97.38 108 ALA A O 1
ATOM 826 N N . ASP A 1 109 ? -2.466 -5.564 10.791 1.00 97.88 109 ASP A N 1
ATOM 827 C CA . ASP A 1 109 ? -2.677 -5.648 12.231 1.00 97.88 109 ASP A CA 1
ATOM 828 C C . ASP A 1 109 ? -3.763 -4.688 12.727 1.00 97.88 109 ASP A C 1
ATOM 830 O O . ASP A 1 109 ? -4.460 -5.034 13.678 1.00 97.88 109 ASP A O 1
ATOM 834 N N . PHE A 1 110 ? -3.984 -3.540 12.076 1.00 98.19 110 PHE A N 1
ATOM 835 C CA . PHE A 1 110 ? -5.180 -2.731 12.341 1.00 98.19 110 PHE A CA 1
ATOM 836 C C . PHE A 1 110 ? -6.455 -3.545 12.082 1.00 98.19 110 PHE A C 1
ATOM 838 O O . PHE A 1 110 ? -7.285 -3.663 12.986 1.00 98.19 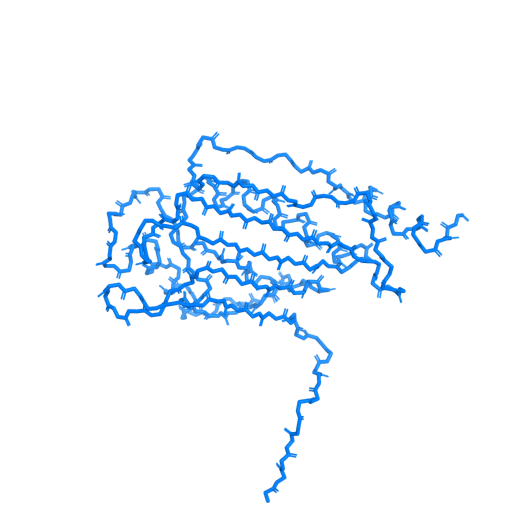110 PHE A O 1
ATOM 845 N N . ALA A 1 111 ? -6.550 -4.200 10.920 1.00 96.94 111 ALA A N 1
ATOM 846 C CA . ALA A 1 111 ? -7.670 -5.086 10.590 1.00 96.94 111 ALA A CA 1
ATOM 847 C C . ALA A 1 111 ? -7.865 -6.205 11.631 1.00 96.94 111 ALA A C 1
ATOM 849 O O . ALA A 1 111 ? -8.962 -6.423 12.143 1.00 96.94 111 ALA A O 1
ATOM 850 N N . ARG A 1 112 ? -6.779 -6.870 12.043 1.00 96.50 112 ARG A N 1
ATOM 851 C CA . ARG A 1 112 ? -6.831 -7.951 13.047 1.00 96.50 112 ARG A CA 1
ATOM 852 C C . ARG A 1 112 ? -7.204 -7.493 14.456 1.00 96.50 112 ARG A C 1
ATOM 854 O O . ARG A 1 112 ? -7.618 -8.322 15.268 1.00 96.50 112 ARG A O 1
ATOM 861 N N . TYR A 1 113 ? -7.006 -6.220 14.794 1.00 97.19 113 TYR A N 1
ATOM 862 C CA . TYR A 1 113 ? -7.188 -5.713 16.157 1.00 97.19 113 TYR A CA 1
ATOM 863 C C . TYR A 1 113 ? -8.344 -4.721 16.293 1.00 97.19 113 TYR A C 1
ATOM 865 O O . TYR A 1 113 ? -8.328 -3.886 17.195 1.00 97.19 113 TYR A O 1
ATOM 873 N N . GLY A 1 114 ? -9.383 -4.886 15.471 1.00 96.19 114 GLY A N 1
ATOM 874 C CA . GLY A 1 114 ? -10.666 -4.204 15.651 1.00 96.19 114 GLY A CA 1
ATOM 875 C C . GLY A 1 114 ? -10.757 -2.847 14.962 1.00 96.19 114 GLY A C 1
ATOM 876 O O . GLY A 1 114 ? -11.609 -2.038 15.326 1.00 96.19 114 GLY A O 1
ATOM 877 N N . ALA A 1 115 ? -9.901 -2.598 13.974 1.00 97.81 115 ALA A N 1
ATOM 878 C CA . ALA A 1 115 ? -9.958 -1.421 13.125 1.00 97.81 115 ALA A CA 1
ATOM 879 C C . ALA A 1 115 ? -10.190 -1.802 11.655 1.00 97.81 115 ALA A C 1
ATOM 881 O O . ALA A 1 115 ? -10.084 -2.959 11.267 1.00 97.81 115 ALA A O 1
ATOM 882 N N . ARG A 1 116 ? -10.506 -0.806 10.837 1.00 97.12 116 ARG A N 1
ATOM 883 C CA . ARG A 1 116 ? -10.570 -0.860 9.377 1.00 97.12 116 ARG A CA 1
ATOM 884 C C . ARG A 1 116 ? -9.656 0.231 8.842 1.00 97.12 116 ARG A C 1
ATOM 886 O O . ARG A 1 116 ? -9.656 1.334 9.387 1.00 97.12 116 ARG A O 1
ATOM 893 N N . VAL A 1 117 ? -8.880 -0.058 7.807 1.00 97.69 117 VAL A N 1
ATOM 894 C CA . VAL A 1 117 ? -7.960 0.913 7.201 1.00 97.69 117 VAL A CA 1
ATOM 895 C C . VAL A 1 117 ? -8.425 1.246 5.793 1.00 97.69 117 VAL A C 1
ATOM 897 O O . VAL A 1 117 ? -8.696 0.345 5.013 1.00 97.69 117 VAL A O 1
ATOM 900 N N . GLU A 1 118 ? -8.491 2.526 5.457 1.00 97.56 118 GLU A N 1
ATOM 901 C CA . GLU A 1 118 ? -8.637 2.999 4.081 1.00 97.56 118 GLU A CA 1
ATOM 902 C C . GLU A 1 118 ? -7.292 3.566 3.628 1.00 97.56 118 GLU A C 1
ATOM 904 O O . GLU A 1 118 ? -6.751 4.445 4.301 1.00 97.56 118 GLU A O 1
ATOM 909 N N . VAL A 1 119 ? -6.736 3.055 2.527 1.00 97.81 119 VAL A N 1
ATOM 910 C CA . VAL A 1 119 ? -5.443 3.496 1.980 1.00 97.81 119 VAL A CA 1
ATOM 911 C C . VAL A 1 119 ? -5.595 3.892 0.520 1.00 97.81 119 VAL A C 1
ATOM 913 O O . VAL A 1 119 ? -6.253 3.197 -0.251 1.00 97.81 119 VAL A O 1
ATOM 916 N N . GLU A 1 120 ? -4.925 4.971 0.137 1.00 98.31 120 GLU A N 1
ATOM 917 C CA . GLU A 1 120 ? -4.677 5.380 -1.239 1.00 98.31 120 GLU A CA 1
ATOM 918 C C . GLU A 1 120 ? -3.177 5.299 -1.539 1.00 98.31 120 GLU A C 1
ATOM 920 O O . GLU A 1 120 ? -2.348 5.733 -0.735 1.00 98.31 120 GLU A O 1
ATOM 925 N N . ILE A 1 121 ? -2.829 4.726 -2.691 1.00 98.56 121 ILE A N 1
ATOM 926 C CA . ILE A 1 121 ? -1.453 4.656 -3.187 1.00 98.56 121 ILE A CA 1
ATOM 927 C C . ILE A 1 121 ? -1.371 5.359 -4.535 1.00 98.56 121 ILE A C 1
ATOM 929 O O . ILE A 1 121 ? -2.189 5.103 -5.413 1.00 98.56 121 ILE A O 1
ATOM 933 N N . GLU A 1 122 ? -0.349 6.193 -4.710 1.00 98.31 122 GLU A N 1
ATOM 934 C CA . GLU A 1 122 ? 0.023 6.814 -5.985 1.00 98.31 122 GLU A CA 1
ATOM 935 C C . GLU A 1 122 ? 1.433 6.344 -6.376 1.00 98.31 122 GLU A C 1
ATOM 937 O O . GLU A 1 122 ? 2.385 6.453 -5.592 1.00 98.31 122 GLU A O 1
ATOM 942 N N . LEU A 1 123 ? 1.567 5.815 -7.594 1.00 97.38 123 LEU A N 1
ATOM 943 C CA . LEU A 1 123 ? 2.836 5.394 -8.179 1.00 97.38 123 LEU A CA 1
ATOM 944 C C . LEU A 1 123 ? 3.341 6.484 -9.121 1.00 97.38 123 LEU A C 1
ATOM 946 O O . LEU A 1 123 ? 2.736 6.766 -10.152 1.00 97.38 123 LEU A O 1
ATOM 950 N N . LEU A 1 124 ? 4.479 7.080 -8.780 1.00 95.81 124 LEU A N 1
ATOM 951 C CA . LEU A 1 124 ? 5.088 8.135 -9.576 1.00 95.81 124 LEU A CA 1
ATOM 952 C C . LEU A 1 124 ? 6.213 7.570 -10.432 1.00 95.81 124 LEU A C 1
ATOM 954 O O . LEU A 1 124 ? 7.262 7.181 -9.918 1.00 95.81 124 LEU A O 1
ATOM 958 N N . SER A 1 125 ? 6.026 7.576 -11.746 1.00 90.81 125 SER A N 1
ATOM 959 C CA 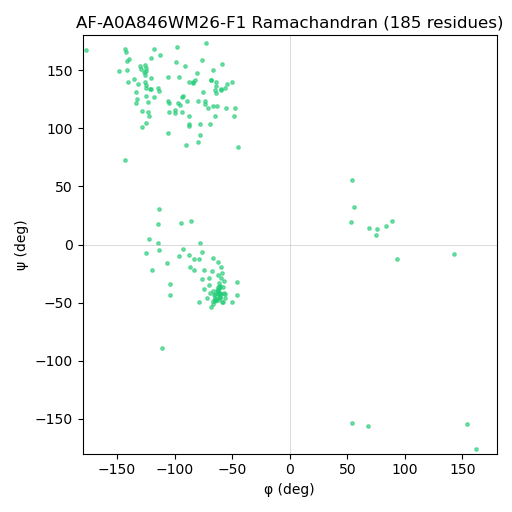. SER A 1 125 ? 7.045 7.207 -12.727 1.00 90.81 125 SER A CA 1
ATOM 960 C C . SER A 1 125 ? 7.232 8.333 -13.747 1.00 90.81 125 SER A C 1
ATOM 962 O O . SER A 1 125 ? 6.347 9.161 -13.947 1.00 90.81 125 SER A O 1
ATOM 964 N N . GLN A 1 126 ? 8.419 8.416 -14.356 1.00 87.94 126 GLN A N 1
ATOM 965 C CA . GLN A 1 126 ? 8.649 9.354 -15.466 1.00 87.94 126 GLN A CA 1
ATOM 966 C C . GLN A 1 126 ? 7.971 8.856 -16.748 1.00 87.94 126 GLN A C 1
ATOM 968 O O . GLN A 1 126 ? 7.381 9.641 -17.482 1.00 87.94 126 GLN A O 1
ATOM 973 N N . THR A 1 127 ? 8.018 7.539 -16.958 1.00 87.06 127 THR A N 1
ATOM 974 C CA . THR A 1 127 ? 7.352 6.822 -18.048 1.00 87.06 127 THR A CA 1
ATOM 975 C C . THR A 1 127 ? 6.409 5.786 -17.451 1.00 87.06 127 THR A C 1
ATOM 977 O O . THR A 1 127 ? 6.777 5.065 -16.516 1.00 87.06 127 THR A O 1
ATOM 980 N N . LEU A 1 128 ? 5.179 5.709 -17.959 1.00 85.31 128 LEU A N 1
ATOM 981 C CA . LEU A 1 128 ? 4.194 4.739 -17.483 1.00 85.31 128 LEU A CA 1
ATOM 982 C C . LEU A 1 128 ? 4.671 3.311 -17.769 1.00 85.31 128 LEU A C 1
ATOM 984 O O . LEU A 1 128 ? 5.065 2.994 -18.888 1.00 85.31 128 LEU A O 1
ATOM 988 N N . GLY A 1 129 ? 4.623 2.462 -16.744 1.00 80.31 129 GLY A N 1
ATOM 989 C CA . GLY A 1 129 ? 5.107 1.080 -16.796 1.00 80.31 129 GLY A CA 1
ATOM 990 C C . GLY A 1 129 ? 6.557 0.899 -16.339 1.00 80.31 129 GLY A C 1
ATOM 991 O O . GLY A 1 129 ? 6.949 -0.226 -16.041 1.00 80.31 129 GLY A O 1
ATOM 992 N N . ASN A 1 130 ? 7.327 1.983 -16.187 1.00 87.94 130 ASN A N 1
ATOM 993 C CA . ASN A 1 130 ? 8.631 1.916 -15.529 1.00 87.94 130 ASN A CA 1
ATOM 994 C C . ASN A 1 130 ? 8.485 1.812 -14.011 1.00 87.94 130 ASN A C 1
ATOM 996 O O . ASN A 1 130 ? 7.498 2.274 -13.431 1.00 87.94 130 ASN A O 1
ATOM 1000 N N . ARG A 1 131 ? 9.540 1.304 -13.367 1.00 92.31 131 ARG A N 1
ATOM 1001 C CA . ARG A 1 131 ? 9.733 1.334 -11.922 1.00 92.31 131 ARG A CA 1
ATOM 1002 C C . ARG A 1 131 ? 9.454 2.752 -11.414 1.00 92.31 131 ARG A C 1
ATOM 1004 O O . ARG A 1 131 ? 10.151 3.693 -11.807 1.00 92.31 131 ARG A O 1
ATOM 1011 N N . PRO A 1 132 ? 8.436 2.930 -10.555 1.00 94.19 132 PRO A N 1
ATOM 1012 C CA . PRO A 1 132 ? 8.138 4.221 -9.967 1.00 94.19 132 PRO A CA 1
ATOM 1013 C C . PRO A 1 132 ? 9.346 4.713 -9.175 1.00 94.19 132 PRO A C 1
ATOM 1015 O O . PRO A 1 132 ? 9.901 3.961 -8.375 1.00 94.19 132 PRO A O 1
ATOM 1018 N N . HIS A 1 133 ? 9.722 5.973 -9.377 1.00 94.75 133 HIS A N 1
ATOM 1019 C CA . HIS A 1 133 ? 10.747 6.649 -8.580 1.00 94.75 133 HIS A CA 1
ATOM 1020 C C . HIS A 1 133 ? 10.193 7.120 -7.232 1.00 94.75 133 HIS A C 1
ATOM 1022 O O . HIS A 1 133 ? 10.956 7.528 -6.357 1.00 94.75 133 HIS A O 1
ATOM 1028 N N . ALA A 1 134 ? 8.867 7.105 -7.065 1.00 96.88 134 ALA A N 1
ATOM 1029 C CA . ALA A 1 134 ? 8.248 7.264 -5.766 1.00 96.88 134 ALA A CA 1
ATOM 1030 C C . ALA A 1 134 ? 6.932 6.490 -5.634 1.00 96.88 134 ALA A C 1
ATOM 1032 O O . ALA A 1 134 ? 6.184 6.319 -6.595 1.00 96.88 134 ALA A O 1
ATOM 1033 N N . VAL A 1 135 ? 6.653 6.054 -4.407 1.00 98.25 135 VAL A N 1
ATOM 1034 C CA . VAL A 1 135 ? 5.380 5.452 -3.998 1.00 98.25 135 VAL A CA 1
ATOM 1035 C C . VAL A 1 135 ? 4.836 6.290 -2.857 1.00 98.25 135 VAL A C 1
ATOM 1037 O O . VAL A 1 135 ? 5.421 6.312 -1.769 1.00 98.25 135 VAL A O 1
ATOM 1040 N N . LYS A 1 136 ? 3.748 7.012 -3.105 1.00 98.50 136 LYS A N 1
ATOM 1041 C CA . LYS A 1 136 ? 3.060 7.779 -2.071 1.00 98.50 136 LYS A CA 1
ATOM 1042 C C . LYS A 1 136 ? 1.905 6.976 -1.518 1.00 98.50 136 LYS A C 1
ATOM 1044 O O . LYS A 1 136 ? 1.239 6.248 -2.242 1.00 98.50 136 LYS A O 1
ATOM 1049 N N . VAL A 1 137 ? 1.691 7.140 -0.229 1.00 98.38 137 VAL A N 1
ATOM 1050 C CA . VAL A 1 137 ? 0.689 6.440 0.551 1.00 98.38 137 VAL A CA 1
ATOM 1051 C C . VAL A 1 137 ? -0.018 7.475 1.399 1.00 98.38 137 VAL A C 1
ATOM 1053 O O . VAL A 1 137 ? 0.640 8.239 2.106 1.00 98.38 137 VAL A O 1
ATOM 1056 N N . GLU A 1 138 ? -1.340 7.455 1.381 1.00 97.94 138 GLU A N 1
ATOM 1057 C CA . GLU A 1 138 ? -2.191 8.179 2.316 1.00 97.94 138 GLU A CA 1
ATOM 1058 C C . GLU A 1 138 ? -3.237 7.224 2.880 1.00 97.94 138 GLU A C 1
ATOM 1060 O O . GLU A 1 138 ? -3.572 6.222 2.255 1.00 97.94 138 GLU A O 1
ATOM 1065 N N . GLY A 1 139 ? -3.743 7.492 4.079 1.00 96.25 139 GLY A N 1
ATOM 1066 C CA . GLY A 1 139 ? -4.772 6.631 4.637 1.00 96.25 139 GLY A CA 1
ATOM 1067 C C . GLY A 1 139 ? -5.305 7.090 5.977 1.00 96.25 139 GLY A C 1
ATOM 1068 O O . GLY A 1 139 ? -4.717 7.943 6.645 1.00 96.25 139 GLY A O 1
ATOM 1069 N N . VAL A 1 140 ? -6.417 6.476 6.365 1.00 97.88 140 VAL A N 1
ATOM 1070 C CA . VAL A 1 140 ? -7.142 6.729 7.611 1.00 97.88 140 VAL A CA 1
ATOM 1071 C C . VAL A 1 140 ? -7.527 5.386 8.225 1.00 97.88 140 VAL A C 1
ATOM 1073 O O . VAL A 1 140 ? -7.869 4.442 7.513 1.00 97.88 140 VAL A O 1
ATOM 1076 N N . ALA A 1 141 ? -7.461 5.282 9.551 1.00 98.06 141 ALA A N 1
ATOM 1077 C CA . ALA A 1 141 ? -7.993 4.135 10.275 1.00 98.06 141 ALA A CA 1
ATOM 1078 C C . ALA A 1 141 ? -9.291 4.505 10.992 1.00 98.06 141 ALA A C 1
ATOM 1080 O O . ALA A 1 141 ? -9.429 5.599 11.540 1.00 98.06 141 ALA A O 1
ATOM 1081 N N . PHE A 1 142 ? -10.205 3.547 11.037 1.00 98.06 142 PHE A N 1
ATOM 1082 C CA . PHE A 1 142 ? -11.483 3.632 11.725 1.00 98.06 142 PHE A CA 1
ATOM 1083 C C . PHE A 1 142 ? -11.615 2.466 12.695 1.00 98.06 142 PHE A C 1
ATOM 1085 O O . PHE A 1 142 ? -11.074 1.391 12.446 1.00 98.06 142 PHE A O 1
ATOM 1092 N N . THR A 1 143 ? -12.370 2.621 13.775 1.00 97.94 143 THR A N 1
ATOM 1093 C CA . THR A 1 143 ? -12.828 1.468 14.548 1.00 97.94 143 THR A CA 1
ATOM 1094 C C . THR A 1 143 ? -13.746 0.610 13.678 1.00 97.94 143 THR A C 1
ATOM 1096 O O . THR A 1 143 ? -14.616 1.118 12.971 1.00 97.94 143 THR A O 1
ATOM 1099 N N . ALA A 1 144 ? -13.579 -0.710 13.721 1.00 96.12 144 ALA A N 1
ATOM 1100 C CA . ALA A 1 144 ? -14.415 -1.612 12.930 1.00 96.12 144 ALA A CA 1
ATOM 1101 C C . ALA A 1 144 ? -15.862 -1.665 13.456 1.00 96.12 144 ALA A C 1
ATOM 1103 O O . ALA A 1 144 ? -16.792 -1.903 12.692 1.00 96.12 144 ALA A O 1
ATOM 1104 N N . LYS A 1 145 ? -16.054 -1.437 14.763 1.00 95.38 145 LYS A N 1
ATOM 1105 C CA . LYS A 1 145 ? -17.349 -1.553 15.450 1.00 95.38 145 LYS A CA 1
ATOM 1106 C C . LYS A 1 145 ? -18.254 -0.343 15.219 1.00 95.38 145 LYS A C 1
ATOM 1108 O O . LYS A 1 145 ? -19.425 -0.526 14.901 1.00 95.38 145 LYS A O 1
ATOM 1113 N N . SER A 1 146 ? -17.739 0.872 15.409 1.00 95.81 146 SER A N 1
ATOM 1114 C CA . SER A 1 146 ? -18.544 2.103 15.343 1.00 95.81 146 SER A CA 1
ATOM 1115 C C . SER A 1 146 ? -18.173 3.043 14.194 1.00 95.81 146 SER A C 1
ATOM 1117 O O . SER A 1 146 ? -18.786 4.101 14.060 1.00 95.81 146 SER A O 1
ATOM 1119 N N . ASN A 1 147 ? -17.204 2.663 13.352 1.00 96.06 147 ASN A N 1
ATOM 1120 C CA . ASN A 1 147 ? -16.701 3.470 12.239 1.00 96.06 147 ASN A CA 1
ATOM 1121 C C . ASN A 1 147 ? -16.208 4.865 12.677 1.00 96.06 147 ASN A C 1
ATOM 1123 O O . ASN A 1 147 ? -16.322 5.840 11.933 1.00 96.06 147 ASN A O 1
ATOM 1127 N N . ARG A 1 148 ? -15.668 4.974 13.898 1.00 96.88 148 ARG A N 1
ATOM 1128 C CA . ARG A 1 148 ? -15.058 6.206 14.417 1.00 96.88 148 ARG A CA 1
ATOM 1129 C C . ARG A 1 148 ? -13.618 6.318 13.948 1.00 96.88 148 ARG A C 1
ATOM 1131 O O . ARG A 1 148 ? -12.891 5.332 13.968 1.00 96.88 148 ARG A O 1
ATOM 1138 N N . ILE A 1 149 ? -13.188 7.516 13.567 1.00 96.69 149 ILE A N 1
ATOM 1139 C CA . ILE A 1 149 ? -11.803 7.768 13.151 1.00 96.69 149 ILE A CA 1
ATOM 1140 C C . ILE A 1 149 ? -10.847 7.524 14.331 1.00 96.69 149 ILE A C 1
ATOM 1142 O O . ILE A 1 149 ? -11.129 7.894 15.472 1.00 96.69 149 ILE A O 1
ATOM 1146 N N . LEU A 1 150 ? -9.696 6.913 14.052 1.00 97.50 150 LEU A N 1
ATOM 1147 C CA . LEU A 1 150 ? -8.569 6.828 14.979 1.00 97.50 150 LEU A CA 1
ATOM 1148 C C . LEU A 1 150 ? -7.645 8.038 14.755 1.00 97.50 150 LEU A C 1
ATOM 1150 O O . LEU A 1 150 ? -6.684 7.961 13.995 1.00 97.50 150 LEU A O 1
ATOM 1154 N N . GLU A 1 151 ? -7.943 9.166 15.408 1.00 89.44 151 GLU A N 1
ATOM 1155 C CA . GLU A 1 151 ? -7.332 10.483 15.118 1.00 89.44 151 GLU A CA 1
ATOM 1156 C C . GLU A 1 151 ? -5.798 10.537 15.261 1.00 89.44 151 GLU A C 1
ATOM 1158 O O . GLU A 1 151 ? -5.140 11.350 14.617 1.00 89.44 151 GLU A O 1
ATOM 1163 N N . ASN A 1 152 ? -5.205 9.648 16.063 1.00 91.06 152 ASN A N 1
ATOM 1164 C CA . ASN A 1 152 ? -3.758 9.607 16.318 1.00 91.06 152 ASN A CA 1
ATOM 1165 C C . ASN A 1 152 ? -2.996 8.626 15.402 1.00 91.06 152 ASN A C 1
ATOM 1167 O O . ASN A 1 152 ? -1.867 8.216 15.707 1.00 91.06 152 ASN A O 1
ATOM 1171 N N . VAL A 1 153 ? -3.608 8.232 14.284 1.00 96.56 153 VAL A N 1
ATOM 1172 C CA . VAL A 1 153 ? -3.025 7.330 13.286 1.00 96.56 153 VAL A CA 1
ATOM 1173 C C . VAL A 1 153 ? -2.593 8.115 12.049 1.00 96.56 153 VAL A C 1
ATOM 1175 O O . VAL A 1 153 ? -3.404 8.770 11.408 1.00 96.56 153 VAL A O 1
ATOM 1178 N N . ASP A 1 154 ? -1.308 8.033 11.695 1.00 95.12 154 ASP A N 1
ATOM 1179 C CA . ASP A 1 154 ? -0.746 8.694 10.510 1.00 95.12 154 ASP A CA 1
ATOM 1180 C C . ASP A 1 154 ? -0.031 7.688 9.601 1.00 95.12 154 ASP A C 1
ATOM 1182 O O . ASP A 1 154 ? 1.099 7.258 9.880 1.00 95.12 154 ASP A O 1
ATOM 1186 N N . PHE A 1 155 ? -0.697 7.358 8.492 1.00 96.50 155 PHE A N 1
ATOM 1187 C CA . PHE A 1 155 ? -0.192 6.467 7.445 1.00 96.50 155 PHE A CA 1
ATOM 1188 C C . PHE A 1 155 ? 0.524 7.185 6.299 1.00 96.50 155 PHE A C 1
ATOM 1190 O O . PHE A 1 155 ? 1.069 6.511 5.427 1.00 96.50 155 PHE A O 1
ATOM 1197 N N . ARG A 1 156 ? 0.568 8.526 6.280 1.00 96.75 156 ARG A N 1
ATOM 1198 C CA . ARG A 1 156 ? 1.119 9.267 5.136 1.00 96.75 156 ARG A CA 1
ATOM 1199 C C . ARG A 1 156 ? 2.595 8.968 4.935 1.00 96.75 156 ARG A C 1
ATOM 1201 O O . ARG A 1 156 ? 3.406 9.254 5.815 1.00 96.75 156 ARG A O 1
ATOM 1208 N N . ARG A 1 157 ? 2.982 8.424 3.785 1.00 96.50 157 ARG A N 1
ATOM 1209 C CA . ARG A 1 157 ? 4.380 8.100 3.470 1.00 96.50 157 ARG A CA 1
ATOM 1210 C C . ARG A 1 157 ? 4.705 8.396 2.019 1.00 96.50 157 ARG A C 1
ATOM 1212 O O . ARG A 1 157 ? 3.855 8.296 1.148 1.00 96.50 157 ARG A O 1
ATOM 1219 N N . SER A 1 158 ? 5.965 8.736 1.774 1.00 97.19 158 SER A N 1
ATOM 1220 C CA . SER A 1 158 ? 6.534 8.813 0.433 1.00 97.19 158 SER A CA 1
ATOM 1221 C C . SER A 1 158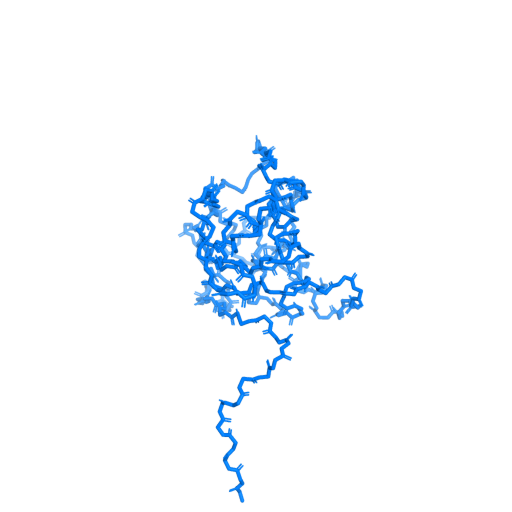 ? 7.808 7.989 0.420 1.00 97.19 158 SER A C 1
ATOM 1223 O O . SER A 1 158 ? 8.782 8.311 1.103 1.00 97.19 158 SER A O 1
ATOM 1225 N N . PHE A 1 159 ? 7.793 6.918 -0.355 1.00 97.62 159 PHE A N 1
ATOM 1226 C CA . PHE A 1 159 ? 8.947 6.076 -0.608 1.00 97.62 159 PHE A CA 1
ATOM 1227 C C . PHE A 1 159 ? 9.582 6.444 -1.947 1.00 97.62 159 PHE A C 1
ATOM 1229 O O . PHE A 1 159 ? 8.916 7.017 -2.797 1.00 97.62 159 PHE A O 1
ATOM 1236 N N . LYS A 1 160 ? 10.862 6.124 -2.117 1.00 95.44 160 LYS A N 1
ATOM 1237 C CA . LYS A 1 160 ? 11.663 6.283 -3.334 1.00 95.44 160 LYS A CA 1
ATOM 1238 C C . LYS A 1 160 ? 11.727 4.993 -4.154 1.00 95.44 160 LYS A C 1
ATOM 1240 O O . LYS A 1 160 ? 12.214 5.022 -5.275 1.00 95.44 160 LYS A O 1
ATOM 1245 N N . ASN A 1 161 ? 11.245 3.876 -3.590 1.00 95.69 161 ASN A N 1
ATOM 1246 C CA . ASN A 1 161 ? 11.321 2.552 -4.199 1.00 95.69 161 ASN A CA 1
ATOM 1247 C C . ASN A 1 161 ? 12.773 2.214 -4.569 1.00 95.69 161 ASN A C 1
ATOM 1249 O O . ASN A 1 161 ? 13.073 1.979 -5.732 1.00 95.69 161 ASN A O 1
ATOM 1253 N N . ASP A 1 162 ? 13.681 2.269 -3.588 1.00 94.75 162 ASP A N 1
ATOM 1254 C CA . ASP A 1 162 ? 15.110 1.960 -3.724 1.00 94.75 162 ASP A CA 1
ATOM 1255 C C . ASP A 1 162 ? 15.657 1.243 -2.477 1.00 94.75 162 ASP A C 1
ATOM 1257 O O . ASP A 1 162 ? 15.000 1.178 -1.432 1.00 94.75 162 ASP A O 1
ATOM 1261 N N . SER A 1 163 ? 16.873 0.705 -2.583 1.00 94.56 163 SER A N 1
ATOM 1262 C CA . SER A 1 163 ? 17.485 -0.117 -1.539 1.00 94.56 163 SER A CA 1
ATOM 1263 C C . SER A 1 163 ? 18.033 0.659 -0.336 1.00 94.56 163 SER A C 1
ATOM 1265 O O . SER A 1 163 ? 18.483 0.046 0.629 1.00 94.56 163 SER A 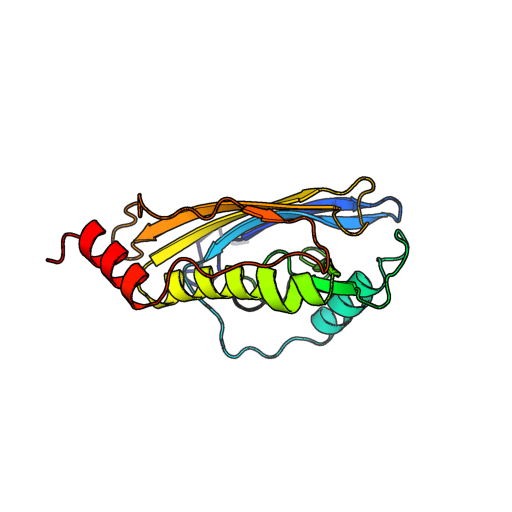O 1
ATOM 1267 N N . SER A 1 164 ? 18.041 1.994 -0.370 1.00 92.75 164 SER A N 1
ATOM 1268 C CA . SER A 1 164 ? 18.525 2.833 0.738 1.00 92.75 164 SER A CA 1
ATOM 1269 C C . SER A 1 164 ? 17.468 3.050 1.824 1.00 92.75 164 SER A C 1
ATOM 1271 O O . SER A 1 164 ? 17.766 3.553 2.913 1.00 92.75 164 SER A O 1
ATOM 1273 N N . GLN A 1 165 ? 16.215 2.705 1.529 1.00 89.62 165 GLN A N 1
ATOM 1274 C CA . GLN A 1 165 ? 15.085 3.061 2.368 1.00 89.62 165 GLN A CA 1
ATOM 1275 C C . GLN A 1 165 ? 14.864 2.089 3.515 1.00 89.62 165 GLN A C 1
ATOM 1277 O O . GLN A 1 165 ? 14.883 0.876 3.353 1.00 89.62 165 GLN A O 1
ATOM 1282 N N . ASN A 1 166 ? 14.523 2.651 4.670 1.00 92.81 166 ASN A N 1
ATOM 1283 C CA . ASN A 1 166 ? 14.074 1.902 5.830 1.00 92.81 166 ASN A CA 1
ATOM 1284 C C . ASN A 1 166 ? 12.712 2.432 6.277 1.00 92.81 166 ASN A C 1
ATOM 1286 O O . ASN A 1 166 ? 12.419 3.621 6.146 1.00 92.81 166 ASN A O 1
ATOM 1290 N N . TYR A 1 167 ? 11.892 1.551 6.838 1.00 94.94 167 TYR A N 1
ATOM 1291 C CA . TYR A 1 167 ? 10.639 1.922 7.482 1.00 94.94 167 TYR A CA 1
ATOM 1292 C C . TYR A 1 167 ? 10.547 1.198 8.815 1.00 94.94 167 TYR A C 1
ATOM 1294 O O . TYR A 1 167 ? 10.573 -0.033 8.884 1.00 94.94 167 TYR A O 1
ATOM 1302 N N . SER A 1 168 ? 10.428 1.993 9.869 1.00 94.31 168 SER A N 1
ATOM 1303 C CA . SER A 1 168 ? 10.143 1.496 11.202 1.00 94.31 168 SER A CA 1
ATOM 1304 C C . SER A 1 168 ? 8.646 1.535 11.423 1.00 94.31 168 SER A C 1
ATOM 1306 O O . SER A 1 168 ? 8.003 2.577 11.276 1.00 94.31 168 SER A O 1
ATOM 1308 N N . ARG A 1 169 ? 8.119 0.384 11.819 1.00 94.38 169 ARG A N 1
ATOM 1309 C CA . ARG A 1 169 ? 6.743 0.239 12.265 1.00 94.38 169 ARG A CA 1
ATOM 1310 C C . ARG A 1 169 ? 6.428 1.220 13.401 1.00 94.38 169 ARG A C 1
ATOM 1312 O O . ARG A 1 169 ? 7.241 1.382 14.313 1.00 94.38 169 ARG A O 1
ATOM 1319 N N . ARG A 1 170 ? 5.252 1.842 13.351 1.00 94.94 170 ARG A N 1
ATOM 1320 C CA . ARG A 1 170 ? 4.770 2.851 14.306 1.00 94.94 170 ARG A CA 1
ATOM 1321 C C . ARG A 1 170 ? 3.737 2.328 15.283 1.00 94.94 170 ARG A C 1
ATOM 1323 O O . ARG A 1 170 ? 3.723 2.787 16.418 1.00 94.94 170 ARG A O 1
ATOM 1330 N N . TYR A 1 171 ? 2.895 1.400 14.846 1.00 96.94 171 TYR A N 1
ATOM 1331 C CA . TYR A 1 171 ? 1.768 0.909 15.625 1.00 96.94 171 TYR A CA 1
ATOM 1332 C C . TYR A 1 171 ? 1.871 -0.603 15.790 1.00 96.94 171 TYR A C 1
ATOM 1334 O O . TYR A 1 171 ? 1.774 -1.384 14.835 1.00 96.94 171 TYR A O 1
ATOM 1342 N N . TYR A 1 172 ? 2.076 -1.033 17.028 1.00 96.94 172 TYR A N 1
ATOM 1343 C CA . TYR A 1 172 ? 2.069 -2.435 17.410 1.00 96.94 172 TYR A CA 1
ATOM 1344 C C . TYR A 1 172 ? 0.711 -2.814 17.996 1.00 96.94 172 TYR A C 1
ATOM 1346 O O . TYR A 1 172 ? -0.130 -1.974 18.307 1.00 96.94 172 TYR A O 1
ATOM 1354 N N . ARG A 1 173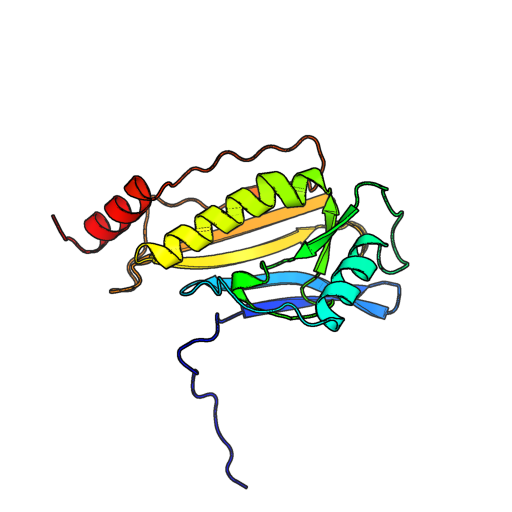 ? 0.499 -4.117 18.198 1.00 97.25 173 ARG A N 1
ATOM 1355 C CA . ARG A 1 173 ? -0.743 -4.678 18.751 1.00 97.25 173 ARG A CA 1
ATOM 1356 C C . ARG A 1 173 ? -1.271 -3.930 19.982 1.00 97.25 173 ARG A C 1
ATOM 1358 O O . ARG A 1 173 ? -2.479 -3.750 20.100 1.00 97.25 173 ARG A O 1
ATOM 1365 N N . ARG A 1 174 ? -0.391 -3.566 20.924 1.00 97.25 174 ARG A N 1
ATOM 1366 C CA . ARG A 1 174 ? -0.787 -2.859 22.152 1.00 97.25 174 ARG A CA 1
ATOM 1367 C C . ARG A 1 174 ? -1.340 -1.471 21.827 1.00 97.25 174 ARG A C 1
ATOM 1369 O O . ARG A 1 174 ? -2.402 -1.133 22.333 1.00 97.25 174 ARG A O 1
ATOM 1376 N N . ASP A 1 175 ? -0.652 -0.733 20.962 1.00 96.81 175 ASP A N 1
ATOM 1377 C CA . ASP A 1 175 ? -1.025 0.626 20.562 1.00 96.81 175 ASP A CA 1
ATOM 1378 C C . ASP A 1 175 ? -2.367 0.619 19.829 1.00 96.81 175 ASP A C 1
ATOM 1380 O O . ASP A 1 175 ? -3.271 1.363 20.184 1.00 96.81 175 ASP A O 1
ATOM 1384 N N . ILE A 1 176 ? -2.531 -0.294 18.866 1.00 98.06 176 ILE A N 1
ATOM 1385 C CA . ILE A 1 176 ? -3.755 -0.411 18.063 1.00 98.06 176 ILE A CA 1
ATOM 1386 C C . ILE A 1 176 ? -4.965 -0.715 18.952 1.00 98.06 176 ILE A C 1
ATOM 1388 O O . ILE A 1 176 ? -5.998 -0.065 18.834 1.00 98.06 176 ILE A O 1
ATOM 1392 N N . ARG A 1 177 ? -4.839 -1.671 19.880 1.00 97.50 177 ARG A N 1
ATOM 1393 C CA . ARG A 1 177 ? -5.933 -2.010 20.803 1.00 97.50 177 ARG A CA 1
ATOM 1394 C C . ARG A 1 177 ? -6.306 -0.847 21.711 1.00 97.50 177 ARG A C 1
ATOM 1396 O O . ARG A 1 177 ? -7.489 -0.657 21.963 1.00 97.50 177 ARG A O 1
ATOM 1403 N N . GLN A 1 178 ? -5.315 -0.091 22.184 1.00 96.81 178 GLN A N 1
ATOM 1404 C CA . GLN A 1 178 ? -5.566 1.091 23.001 1.00 96.81 178 GLN A CA 1
ATOM 1405 C C . GLN A 1 178 ? -6.294 2.168 22.192 1.00 96.81 178 GLN A C 1
ATOM 1407 O O . GLN A 1 178 ? -7.316 2.662 22.644 1.00 96.81 178 GLN A O 1
ATOM 1412 N N . LEU A 1 179 ? -5.834 2.458 20.969 1.00 97.06 179 LEU A N 1
ATOM 1413 C CA . LEU A 1 179 ? -6.479 3.416 20.064 1.00 97.06 179 LEU A CA 1
ATOM 1414 C C . LEU A 1 179 ? -7.946 3.053 19.792 1.00 97.06 179 LEU A C 1
ATOM 1416 O O . LEU A 1 179 ? -8.809 3.929 19.803 1.00 97.06 179 LEU A O 1
ATOM 1420 N N . VAL A 1 180 ? -8.231 1.768 19.564 1.00 97.38 180 VAL A N 1
ATOM 1421 C CA . VAL A 1 180 ? -9.601 1.281 19.354 1.00 97.38 180 VAL A CA 1
ATOM 1422 C C . VAL A 1 180 ? -10.438 1.428 20.627 1.00 97.38 180 VAL A C 1
ATOM 1424 O O . VAL A 1 180 ? -11.527 1.986 20.554 1.00 97.38 180 VAL A O 1
ATOM 1427 N N . ALA A 1 181 ? -9.937 0.992 21.787 1.00 95.88 181 ALA A N 1
ATOM 1428 C CA . ALA A 1 181 ? -10.659 1.099 23.060 1.00 95.88 181 ALA A CA 1
ATOM 1429 C C . ALA A 1 181 ? -10.966 2.561 23.436 1.00 95.88 181 ALA A C 1
ATOM 1431 O O . ALA A 1 181 ? -12.108 2.895 23.757 1.00 95.88 181 ALA A O 1
ATOM 1432 N N . ASP A 1 182 ? -9.973 3.445 23.300 1.00 94.94 182 ASP A N 1
ATOM 1433 C CA . ASP A 1 182 ? -10.111 4.878 23.568 1.00 94.94 182 ASP A CA 1
ATOM 1434 C C . ASP A 1 182 ? -11.167 5.522 22.659 1.00 94.94 182 ASP A C 1
ATOM 1436 O O . ASP A 1 182 ? -11.987 6.312 23.127 1.00 94.94 182 ASP A O 1
ATOM 1440 N N . SER A 1 183 ? -11.175 5.163 21.369 1.00 95.19 183 SER A N 1
ATOM 1441 C CA . SER A 1 183 ? -12.140 5.679 20.391 1.00 95.19 183 SER A CA 1
ATOM 1442 C C . SER A 1 183 ? -13.560 5.154 20.633 1.00 95.19 183 SER A C 1
ATOM 1444 O O . SER A 1 183 ? -14.534 5.891 20.463 1.00 95.19 183 SER A O 1
ATOM 1446 N N . 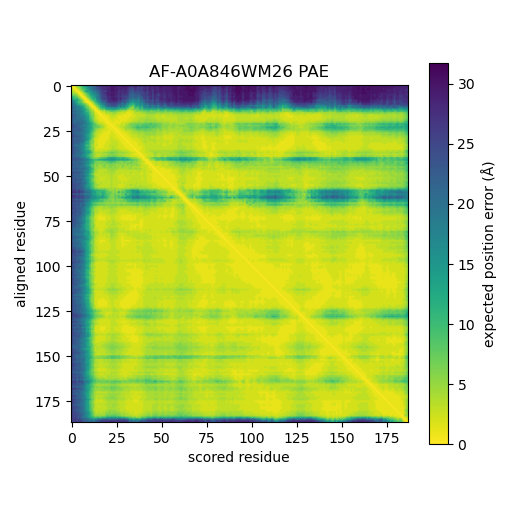GLU A 1 184 ? -13.711 3.907 21.089 1.00 93.19 184 GLU A N 1
ATOM 1447 C CA . GLU A 1 184 ? -15.013 3.323 21.447 1.00 93.19 184 GLU A CA 1
ATOM 1448 C C . GLU A 1 184 ? -15.564 3.860 22.781 1.00 93.19 184 GLU A C 1
ATOM 1450 O O . GLU A 1 184 ? -16.779 3.885 22.981 1.00 93.19 184 GLU A O 1
ATOM 1455 N N . GLY A 1 185 ? -14.701 4.381 23.657 1.00 86.44 185 GLY A N 1
ATOM 1456 C CA . GLY A 1 185 ? -15.070 4.791 25.014 1.00 86.44 185 GLY A CA 1
ATOM 1457 C C . GLY A 1 185 ? -15.077 3.631 26.014 1.00 86.44 185 GLY A C 1
ATOM 1458 O O . GLY A 1 185 ? -15.623 3.777 27.109 1.00 86.44 185 GLY A O 1
ATOM 1459 N N . ASP A 1 186 ? -14.459 2.507 25.648 1.00 71.06 186 ASP A N 1
ATOM 1460 C CA . ASP A 1 186 ? -14.255 1.343 26.505 1.00 71.06 186 ASP A CA 1
ATOM 1461 C C . ASP A 1 186 ? -13.049 1.641 27.423 1.00 71.06 186 ASP A C 1
ATOM 1463 O O . ASP A 1 186 ? -11.900 1.389 27.060 1.00 71.06 186 ASP A O 1
ATOM 1467 N N . LYS A 1 187 ? -13.301 2.258 28.586 1.00 53.88 187 LYS A N 1
ATOM 1468 C CA . LYS A 1 187 ? -12.295 2.491 29.642 1.00 53.88 187 LYS A CA 1
ATOM 1469 C C . LYS A 1 187 ? -12.356 1.432 30.733 1.00 53.88 187 LYS A C 1
ATOM 1471 O O . LYS A 1 187 ? -13.483 1.129 31.183 1.00 53.88 187 LYS A O 1
#

Solvent-accessible surface area (backbone atoms only — not comparable to full-atom values): 10250 Å² total; per-residue (Å²): 138,85,84,80,70,94,69,83,64,94,83,65,43,57,63,48,71,36,66,46,70,19,92,85,69,44,66,23,46,42,31,29,40,38,38,35,58,60,70,56,89,84,71,87,79,55,71,66,39,57,50,27,24,54,42,20,19,56,15,73,84,72,37,86,62,54,96,54,40,29,35,32,57,77,60,53,51,41,50,63,48,84,63,40,44,50,36,27,40,37,26,26,44,51,20,46,70,43,30,50,44,46,52,52,53,40,54,50,46,36,21,75,49,50,20,27,35,40,39,38,37,43,48,42,46,97,49,65,56,34,57,31,60,26,41,37,35,40,46,50,42,24,28,58,86,78,67,44,67,40,86,92,57,82,56,68,44,78,42,53,51,37,76,87,62,78,58,81,82,86,62,51,76,71,54,44,41,48,49,36,30,63,67,73,64,64,125

Secondary structure (DSSP, 8-state):
---------TTS--EEEEEEE-TTS-EEEEEEEEEES----S-PPPHHHHHHHHHHHTGGGTSPPPTTEEEEESS-HHHH---GGGGEEEEEHHHIIIIIHHHHHHHHHHHHTTEEEEEEEEEE-SSTTSPPSEEEEEEEEEETTT--B-TT----EEE--STT--------HHHHHHHHHHHHT--

InterPro domains:
  IPR044927 Type VII secretion system protein EssD-like [PF13930] (53-138)

Foldseek 3Di:
DDDDPDDDDPPAWDKDFDWDQFPVRDTATQKIKTKALFFAPDDDADVQQVVLFVCQQVLVPRDDHDPQWTFAFSQDCRRHNRDGRSGTHTFGNQCRVAAVVLLNVLQNLLSVQQKMKMKIWGFADPGGSGHGQKIWMFIWMAGNPPRHTLVPDGSTDIDRRDNVDHHDDDDDNVRSNVSNCVRVVPD

Sequence (187 aa):
MVNCGHACCPGEAESALTTAFGENGLEVPVGGKVVIGEVFDRVDRPGAEVAAQRWAAWGQGVQEVFDTDQGGHVFGFRFVLAQGLRNMFAQDGHFNMTPYRVMENEWADFARYGARVEVEIELLSQTLGNRPHAVKVEGVAFTAKSNRILENVDFRRSFKNDSSQNYSRRYYRRDIRQLVADSEGDK

Nearest PDB structures (foldseek):
  2xgr-assembly1_A  TM=5.904E-01  e=6.266E-04  Streptococcus pyogenes serotype M1
  2xh3-assembly2_B  TM=5.825E-01  e=1.481E-03  Streptococcus pyogenes serotype M1
  6iid-assembly2_D  TM=6.292E-01  e=3.960E-03  Homo sapiens
  6iid-assembly1_B  TM=5.723E-01  e=3.502E-03  Homo sapiens
  5t40-assembly1_B  TM=5.668E-01  e=3.724E-03  Homo sapiens

Organism: NCBI:txid84595